Protein AF-A0A349NJ08-F1 (afdb_monomer_lite)

Secondary structure (DSSP, 8-state):
--SEEEEEEEEEEEEEEEEEE--EEEEE-TTS-EEEEEPPPEEEEEEEEEEEEEEEEEEEEEETTEEEEEEEEEEEEEEEEEEEEETTEEEEEEEEEEEEEEEEEEEEEETTEEEEEEEEEEEEEEEEEEEEEEESSPPPTT-PPPP--HHHHHHHHHHHHS-EEEEEEEEEEEEEPTTS--EEEEEEEEEEEEESS--TTSS-SEEEEEEEEEEEE-

pLDDT: mean 90.24, std 7.97, range [58.06, 98.44]

Structure (mmCIF, N/CA/C/O backbone):
data_AF-A0A349NJ08-F1
#
_entry.id   AF-A0A349NJ08-F1
#
loop_
_atom_site.group_PDB
_atom_site.id
_atom_site.type_symbol
_atom_site.label_atom_id
_atom_site.label_alt_id
_atom_site.label_comp_id
_atom_site.label_asym_id
_atom_site.label_entity_id
_atom_site.label_seq_id
_atom_site.pdbx_PDB_ins_code
_atom_site.Cartn_x
_atom_site.Cartn_y
_atom_site.Cartn_z
_atom_site.occupancy
_atom_site.B_iso_or_equiv
_atom_site.auth_seq_id
_atom_site.auth_comp_id
_atom_site.auth_asym_id
_atom_site.auth_atom_id
_atom_site.pdbx_PDB_model_num
ATOM 1 N N . MET A 1 1 ? -32.161 -3.494 15.249 1.00 63.03 1 MET A N 1
ATOM 2 C CA . MET A 1 1 ? -30.913 -3.347 14.463 1.00 63.03 1 MET A CA 1
ATOM 3 C C . MET A 1 1 ? -30.222 -4.703 14.382 1.00 63.03 1 MET A C 1
ATOM 5 O O . MET A 1 1 ? -30.415 -5.485 15.310 1.00 63.03 1 MET A O 1
ATOM 9 N N . PRO A 1 2 ? -29.484 -5.018 13.301 1.00 76.00 2 PRO A N 1
ATOM 10 C CA . PRO A 1 2 ? -28.785 -6.297 13.179 1.00 76.00 2 PRO A CA 1
ATOM 11 C C . PRO A 1 2 ? -27.702 -6.437 14.259 1.00 76.00 2 PRO A C 1
ATOM 13 O O . PRO A 1 2 ? -26.988 -5.482 14.547 1.00 76.00 2 PRO A O 1
ATOM 16 N N . GLN A 1 3 ? -27.588 -7.626 14.857 1.00 87.69 3 GLN A N 1
ATOM 17 C CA . GLN A 1 3 ? -26.566 -7.927 15.872 1.00 87.69 3 GLN A CA 1
ATOM 18 C C . GLN A 1 3 ? -25.176 -8.146 15.259 1.00 87.69 3 GLN A C 1
ATOM 20 O O . GLN A 1 3 ? -24.164 -7.926 15.926 1.00 87.69 3 GLN A O 1
ATOM 25 N N . SER A 1 4 ? -25.126 -8.548 13.989 1.00 93.56 4 SER A N 1
ATOM 26 C CA . SER A 1 4 ? -23.903 -8.672 13.206 1.00 93.56 4 SER A CA 1
ATOM 27 C C . SER A 1 4 ? -24.105 -8.174 11.777 1.00 93.56 4 SER A C 1
ATOM 29 O O . SER A 1 4 ? -25.211 -8.203 11.234 1.00 93.56 4 SER A O 1
ATOM 31 N N . LEU A 1 5 ? -23.023 -7.700 11.164 1.00 95.38 5 LEU A N 1
ATOM 32 C CA . LEU A 1 5 ? -22.988 -7.254 9.775 1.00 95.38 5 LEU A CA 1
ATOM 33 C C . LEU A 1 5 ? -21.713 -7.774 9.117 1.00 95.38 5 LEU A C 1
ATOM 35 O O . LEU A 1 5 ? -20.620 -7.615 9.652 1.00 95.38 5 LEU A O 1
ATOM 39 N N . HIS A 1 6 ? -21.857 -8.359 7.934 1.00 96.69 6 HIS A N 1
ATOM 40 C CA . HIS A 1 6 ? -20.760 -8.951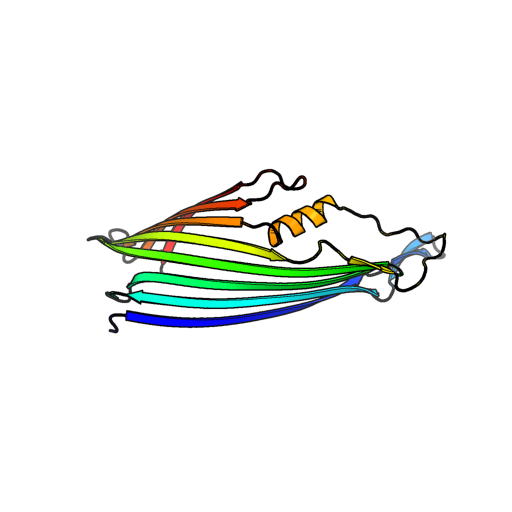 7.180 1.00 96.69 6 HIS A CA 1
ATOM 41 C C . HIS A 1 6 ? -20.729 -8.351 5.780 1.00 96.69 6 HIS A C 1
ATOM 43 O O . HIS A 1 6 ? -21.767 -8.219 5.133 1.00 96.69 6 HIS A O 1
ATOM 49 N N . ARG A 1 7 ? -19.541 -7.981 5.305 1.00 96.88 7 ARG A N 1
ATOM 50 C CA . ARG A 1 7 ? -19.355 -7.377 3.986 1.00 96.88 7 ARG A CA 1
ATOM 51 C C . ARG A 1 7 ? -18.127 -7.953 3.309 1.00 96.88 7 ARG A C 1
ATOM 53 O O . ARG A 1 7 ? -17.028 -7.866 3.847 1.00 96.88 7 ARG A O 1
ATOM 60 N N . LEU A 1 8 ? -18.318 -8.458 2.098 1.00 97.75 8 LEU A N 1
ATOM 61 C CA . LEU A 1 8 ? -17.242 -8.728 1.156 1.00 97.75 8 LEU A CA 1
ATOM 62 C C . LEU A 1 8 ? -17.139 -7.540 0.194 1.00 97.75 8 LEU A C 1
ATOM 64 O O . LEU A 1 8 ? -18.151 -7.071 -0.325 1.00 97.75 8 LEU A O 1
ATOM 68 N N . ASN A 1 9 ? -15.932 -7.032 -0.018 1.00 96.56 9 ASN A N 1
ATOM 69 C CA . ASN A 1 9 ? -15.640 -5.994 -0.992 1.00 96.56 9 ASN A CA 1
ATOM 70 C C . ASN A 1 9 ? -14.554 -6.485 -1.944 1.00 96.56 9 ASN A C 1
ATOM 72 O O . ASN A 1 9 ? -13.554 -7.059 -1.518 1.00 96.56 9 ASN A O 1
ATOM 76 N N . ILE A 1 10 ? -14.775 -6.247 -3.231 1.00 97.69 10 ILE A N 1
ATOM 77 C CA . ILE A 1 10 ? -13.792 -6.481 -4.276 1.00 97.69 10 ILE A CA 1
ATOM 78 C C . ILE A 1 10 ? -13.654 -5.160 -5.018 1.00 97.69 10 ILE A C 1
ATOM 80 O O . ILE A 1 10 ? -14.658 -4.580 -5.433 1.00 97.69 10 ILE A O 1
ATOM 84 N N . SER A 1 11 ? -12.427 -4.676 -5.169 1.00 97.44 11 SER A N 1
ATOM 85 C CA . SER A 1 11 ? -12.144 -3.490 -5.972 1.00 97.44 11 SER A CA 1
ATOM 86 C C . SER A 1 11 ? -10.945 -3.725 -6.880 1.00 97.44 11 SER A C 1
ATOM 88 O O . SER A 1 11 ? -10.014 -4.457 -6.542 1.00 97.44 11 SER A O 1
ATOM 90 N N . LEU A 1 12 ? -11.006 -3.119 -8.061 1.00 97.56 12 LEU A N 1
ATOM 91 C CA . LEU A 1 12 ? -9.985 -3.175 -9.094 1.00 97.56 12 LEU A CA 1
ATOM 92 C C . LEU A 1 12 ? -9.745 -1.746 -9.574 1.00 97.56 12 LEU A C 1
ATOM 94 O O . LEU A 1 12 ? -10.694 -1.064 -9.956 1.00 97.56 12 LEU A O 1
ATOM 98 N N . SER A 1 13 ? -8.491 -1.311 -9.580 1.00 97.38 13 SER A N 1
ATOM 99 C CA . SER A 1 13 ? -8.069 -0.105 -10.286 1.00 97.38 13 SER A CA 1
ATOM 100 C C . SER A 1 13 ? -6.978 -0.456 -11.286 1.00 97.38 13 SER A C 1
ATOM 102 O O . SER A 1 13 ? -6.095 -1.269 -11.004 1.00 97.38 13 SER A O 1
ATOM 104 N N . ALA A 1 14 ? -7.064 0.132 -12.473 1.00 96.94 14 ALA A N 1
ATOM 105 C CA . ALA A 1 14 ? -6.094 -0.052 -13.533 1.00 96.94 14 ALA A CA 1
ATOM 106 C C . ALA A 1 14 ? -5.769 1.309 -14.137 1.00 96.94 14 ALA A C 1
ATOM 108 O O . ALA A 1 14 ? -6.665 1.998 -14.619 1.00 96.94 14 ALA A O 1
ATOM 109 N N . ASP A 1 15 ? -4.487 1.652 -14.130 1.00 96.38 15 ASP A N 1
ATOM 110 C CA . ASP A 1 15 ? -3.980 2.895 -14.691 1.00 96.38 15 ASP A CA 1
ATOM 111 C C . ASP A 1 15 ? -3.022 2.560 -15.829 1.00 96.38 15 ASP A C 1
ATOM 113 O O . ASP A 1 15 ? -2.110 1.742 -15.671 1.00 96.38 15 ASP A O 1
ATOM 117 N N . ASN A 1 16 ? -3.230 3.200 -16.978 1.00 95.56 16 ASN A N 1
ATOM 118 C CA . ASN A 1 16 ? -2.328 3.143 -18.118 1.00 95.56 16 ASN A CA 1
ATOM 119 C C . ASN A 1 16 ? -1.794 4.550 -18.384 1.00 95.56 16 ASN A C 1
ATOM 121 O O . ASN A 1 16 ? -2.561 5.470 -18.658 1.00 95.56 16 ASN A O 1
ATOM 125 N N . THR A 1 17 ? -0.482 4.718 -18.276 1.00 93.00 17 THR A N 1
ATOM 126 C CA . THR A 1 17 ? 0.198 5.996 -18.465 1.00 93.00 17 THR A CA 1
ATOM 127 C C . THR A 1 17 ? 1.216 5.862 -19.582 1.00 93.00 17 THR A C 1
ATOM 129 O O . THR A 1 17 ? 2.142 5.055 -19.490 1.00 93.00 17 THR A O 1
ATOM 132 N N . ASP A 1 18 ? 1.069 6.684 -20.613 1.00 91.50 18 ASP A N 1
ATOM 133 C CA . ASP A 1 18 ? 2.081 6.866 -21.643 1.00 91.50 18 ASP A CA 1
ATOM 134 C C . ASP A 1 18 ? 2.926 8.096 -21.320 1.00 91.50 18 ASP A C 1
ATOM 136 O O . ASP A 1 18 ? 2.399 9.154 -20.983 1.00 91.50 18 ASP A O 1
ATOM 140 N N . ASN A 1 19 ? 4.242 7.944 -21.437 1.00 86.06 19 ASN A N 1
ATOM 141 C CA . ASN A 1 19 ? 5.188 9.036 -21.277 1.00 86.06 19 ASN A CA 1
ATOM 142 C C . ASN A 1 19 ? 5.740 9.430 -22.645 1.00 86.06 19 ASN A C 1
ATOM 144 O O . ASN A 1 19 ? 6.064 8.573 -23.475 1.00 86.06 19 ASN A O 1
ATOM 148 N N . THR A 1 20 ? 5.894 10.733 -22.845 1.00 86.38 20 THR A N 1
ATOM 149 C CA . THR A 1 20 ? 6.531 11.325 -24.020 1.00 86.38 20 THR A CA 1
ATOM 150 C C . THR A 1 20 ? 7.658 12.248 -23.580 1.00 86.38 20 THR A C 1
ATOM 152 O O . THR A 1 20 ? 7.560 12.894 -22.538 1.00 86.38 20 THR A O 1
ATOM 155 N N . ILE A 1 21 ? 8.729 12.321 -24.363 1.00 81.06 21 ILE A N 1
ATOM 156 C CA . ILE A 1 21 ? 9.794 13.312 -24.187 1.00 81.06 21 ILE A CA 1
ATOM 157 C C . ILE A 1 21 ? 9.660 14.356 -25.291 1.00 81.06 21 ILE A C 1
ATOM 159 O O . ILE A 1 21 ? 9.542 14.014 -26.467 1.00 81.06 21 ILE A O 1
ATOM 163 N N . GLN A 1 22 ? 9.680 15.628 -24.895 1.00 78.44 22 GLN A N 1
ATOM 164 C CA . GLN A 1 22 ? 9.770 16.754 -25.815 1.00 78.44 22 GLN A CA 1
ATOM 165 C C . GLN A 1 22 ? 11.242 17.007 -26.140 1.00 78.44 22 GLN A C 1
ATOM 167 O O . GLN A 1 22 ? 12.060 17.187 -25.235 1.00 78.44 22 GLN A O 1
ATOM 172 N N . HIS A 1 23 ? 11.571 17.064 -27.424 1.00 74.75 23 HIS A N 1
ATOM 173 C CA . HIS A 1 23 ? 12.898 17.463 -27.878 1.00 74.75 23 HIS A CA 1
ATOM 174 C C . HIS A 1 23 ? 12.872 18.929 -28.307 1.00 74.75 23 HIS A C 1
ATOM 176 O O . HIS A 1 23 ? 11.908 19.379 -28.927 1.00 74.75 23 HIS A O 1
ATOM 182 N N . HIS A 1 24 ? 13.927 19.670 -27.974 1.00 75.69 24 HIS A N 1
ATOM 183 C CA . HIS A 1 24 ? 14.122 21.034 -28.446 1.00 75.69 24 HIS A CA 1
ATOM 184 C C . HIS A 1 24 ? 15.570 21.252 -28.885 1.00 75.69 24 HIS A C 1
ATOM 186 O O . HIS A 1 24 ? 16.484 20.618 -28.356 1.00 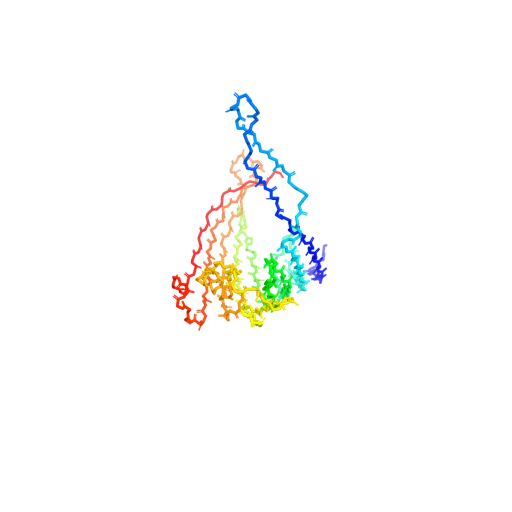75.69 24 HIS A O 1
ATOM 192 N N . LEU A 1 25 ? 15.772 22.160 -29.835 1.00 78.50 25 LEU A N 1
ATOM 193 C CA . LEU A 1 25 ? 17.088 22.652 -30.234 1.00 78.50 25 LEU A CA 1
ATOM 194 C C . LEU A 1 25 ? 17.150 24.163 -30.036 1.00 78.50 25 LEU A C 1
ATOM 196 O O . LEU A 1 25 ? 16.199 24.876 -30.343 1.00 78.50 25 LEU A O 1
ATOM 200 N N . SER A 1 26 ? 18.273 24.661 -29.520 1.00 75.44 26 SER A N 1
ATOM 201 C CA . SER A 1 26 ? 18.554 26.096 -29.498 1.00 75.44 26 SER A CA 1
ATOM 202 C C . SER A 1 26 ? 19.104 26.526 -30.856 1.00 75.44 26 SER A C 1
ATOM 204 O O . SER A 1 26 ? 20.155 26.035 -31.274 1.00 75.44 26 SER A O 1
ATOM 206 N N . ALA A 1 27 ? 18.429 27.459 -31.512 1.00 80.81 27 ALA A N 1
ATOM 207 C CA . ALA A 1 27 ? 18.853 28.063 -32.765 1.00 80.81 27 ALA A CA 1
ATOM 208 C C . ALA A 1 27 ? 19.084 29.568 -32.576 1.00 80.81 27 ALA A C 1
ATOM 210 O O . ALA A 1 27 ? 18.545 30.188 -31.660 1.00 80.81 27 ALA A O 1
ATOM 211 N N . VAL A 1 28 ? 19.905 30.165 -33.438 1.00 82.56 28 VAL A N 1
ATOM 212 C CA . VAL A 1 28 ? 20.168 31.610 -33.444 1.00 82.56 28 VAL A CA 1
ATOM 213 C C . VAL A 1 28 ? 19.623 32.177 -34.747 1.00 82.56 28 VAL A C 1
ATOM 215 O O . VAL A 1 28 ? 19.889 31.638 -35.823 1.00 82.56 28 VAL A O 1
ATOM 218 N N . ASN A 1 29 ? 18.809 33.227 -34.663 1.00 80.25 29 ASN A N 1
ATOM 219 C CA . ASN A 1 29 ? 18.260 33.874 -35.849 1.00 80.25 29 ASN A CA 1
ATOM 220 C C . ASN A 1 29 ? 19.332 34.743 -36.538 1.00 80.25 29 ASN A C 1
ATOM 222 O O . ASN A 1 29 ? 20.415 34.985 -36.005 1.00 80.25 29 ASN A O 1
ATOM 226 N N . LYS A 1 30 ? 19.031 35.246 -37.739 1.00 75.56 30 LYS A N 1
ATOM 227 C CA . LYS A 1 30 ? 19.968 36.089 -38.509 1.00 75.56 30 LYS A CA 1
ATOM 228 C C . LYS A 1 30 ? 20.333 37.411 -37.813 1.00 75.56 30 LYS A C 1
ATOM 230 O O . LYS A 1 30 ? 21.302 38.045 -38.210 1.00 75.56 30 LYS A O 1
ATOM 235 N N . GLU A 1 31 ? 19.578 37.805 -36.792 1.00 83.00 31 GLU A N 1
ATOM 236 C CA . GLU A 1 31 ? 19.762 39.023 -35.994 1.00 83.00 31 GLU A CA 1
ATOM 237 C C . GLU A 1 31 ? 20.534 38.756 -34.686 1.00 83.00 31 GLU A C 1
ATOM 239 O O . GLU A 1 31 ? 20.739 39.670 -33.891 1.00 83.00 31 GLU A O 1
ATOM 244 N N . GLY A 1 32 ? 20.988 37.517 -34.455 1.00 74.75 32 GLY A N 1
ATOM 245 C CA . GLY A 1 32 ? 21.764 37.129 -33.273 1.00 74.75 32 GLY A CA 1
ATOM 246 C C . GLY A 1 32 ? 20.931 36.765 -32.037 1.00 74.75 32 GLY A C 1
ATOM 247 O O . GLY A 1 32 ? 21.507 36.521 -30.979 1.00 74.75 32 GLY A O 1
ATOM 248 N N . ALA A 1 33 ? 19.601 36.700 -32.140 1.00 76.75 33 ALA A N 1
ATOM 249 C CA . ALA A 1 33 ? 18.721 36.304 -31.044 1.00 76.75 33 ALA A CA 1
ATOM 250 C C . ALA A 1 33 ? 18.559 34.776 -30.975 1.00 76.75 33 ALA A C 1
ATOM 252 O O . ALA A 1 33 ? 18.272 34.120 -31.982 1.00 76.75 33 ALA A O 1
ATOM 253 N N . THR A 1 34 ? 18.706 34.210 -29.777 1.00 81.81 34 THR A N 1
ATOM 254 C CA . THR A 1 34 ? 18.521 32.775 -29.523 1.00 81.81 34 THR A CA 1
ATOM 255 C C . THR A 1 34 ? 17.040 32.438 -29.355 1.00 81.81 34 THR A C 1
ATOM 257 O O . THR A 1 34 ? 16.339 33.084 -28.579 1.00 81.81 34 THR A O 1
ATOM 260 N N . TYR A 1 35 ? 16.570 31.397 -30.038 1.00 80.12 35 TYR A N 1
ATOM 261 C CA . TYR A 1 35 ? 15.228 30.835 -29.897 1.00 80.12 35 TYR A CA 1
ATOM 262 C C . TYR A 1 35 ? 15.287 29.307 -29.795 1.00 80.12 35 TYR A C 1
ATOM 264 O O . TYR A 1 35 ? 16.312 28.692 -30.087 1.00 80.12 35 TYR A O 1
ATOM 272 N N . TYR A 1 36 ? 14.193 28.691 -29.348 1.00 80.19 36 TYR A N 1
ATOM 273 C CA . TYR A 1 36 ? 14.079 27.239 -29.227 1.00 80.19 36 TYR A CA 1
ATOM 274 C C . TYR A 1 36 ? 13.11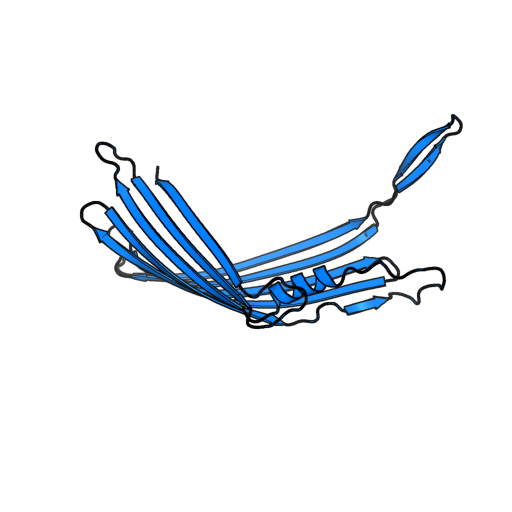0 26.692 -30.270 1.00 80.19 36 TYR A C 1
ATOM 276 O O . TYR A 1 36 ? 11.956 27.115 -30.330 1.00 80.19 36 TYR A O 1
ATOM 284 N N . GLU A 1 37 ? 13.574 25.732 -31.062 1.00 75.44 37 GLU A N 1
ATOM 285 C CA . GLU A 1 37 ? 12.735 24.934 -31.950 1.00 75.44 37 GLU A CA 1
ATOM 286 C C . GLU A 1 37 ? 12.283 23.681 -31.209 1.00 75.44 37 GLU A C 1
ATOM 288 O O . GLU A 1 37 ? 13.113 22.915 -30.720 1.00 75.44 37 GLU A O 1
ATOM 293 N N . TYR A 1 38 ? 10.971 23.480 -31.112 1.00 73.88 38 TYR A N 1
ATOM 294 C CA . TYR A 1 38 ? 10.375 22.318 -30.462 1.00 73.88 38 TYR A CA 1
ATOM 295 C C . TYR A 1 38 ? 9.957 21.293 -31.511 1.00 73.88 38 TYR A C 1
ATOM 297 O O . TYR A 1 38 ? 9.306 21.638 -32.495 1.00 73.88 38 TYR A O 1
ATOM 305 N N . TYR A 1 39 ? 10.297 20.030 -31.270 1.00 75.38 39 TYR A N 1
ATOM 306 C CA . TYR A 1 39 ? 9.890 18.902 -32.104 1.00 75.38 39 TYR A CA 1
ATOM 307 C C . TYR A 1 39 ? 8.709 18.156 -31.491 1.00 75.38 39 TYR A C 1
ATOM 309 O O . TYR A 1 39 ? 8.416 18.300 -30.295 1.00 75.38 39 TYR A O 1
ATOM 317 N N . ASP A 1 40 ? 8.070 17.328 -32.317 1.00 76.31 40 ASP A N 1
ATOM 318 C CA . ASP A 1 40 ? 6.985 16.457 -31.885 1.00 76.31 40 ASP A CA 1
ATOM 319 C C . ASP A 1 40 ? 7.438 15.540 -30.735 1.00 76.31 40 ASP A C 1
ATOM 321 O O . ASP A 1 40 ? 8.542 14.978 -30.780 1.00 76.31 40 ASP A O 1
ATOM 325 N N . PRO A 1 41 ? 6.609 15.370 -29.690 1.00 77.50 41 PRO A N 1
ATOM 326 C CA . PRO A 1 41 ? 6.944 14.503 -28.572 1.00 77.50 41 PRO A CA 1
ATOM 327 C C . PRO A 1 41 ? 7.120 13.050 -29.021 1.00 77.50 41 PRO A C 1
ATOM 329 O O . PRO A 1 41 ? 6.237 12.462 -29.646 1.00 77.50 41 PRO A O 1
ATOM 332 N N . VAL A 1 42 ? 8.235 12.432 -28.636 1.00 82.06 42 VAL A N 1
ATOM 333 C CA . VAL A 1 42 ? 8.510 11.018 -28.926 1.00 82.06 42 VAL A CA 1
ATOM 334 C C . VAL A 1 42 ? 8.114 10.170 -27.723 1.00 82.06 42 VAL A C 1
ATOM 336 O O . VAL A 1 42 ? 8.401 10.520 -26.576 1.00 82.06 42 VAL A O 1
ATOM 339 N N . LYS A 1 43 ? 7.456 9.029 -27.964 1.00 83.50 43 LYS A N 1
ATOM 340 C CA . LYS A 1 43 ? 7.065 8.094 -26.900 1.00 83.50 43 LYS A CA 1
ATOM 341 C C . LYS A 1 43 ? 8.305 7.557 -26.178 1.00 83.50 43 LYS A C 1
ATOM 343 O O . LYS A 1 43 ? 9.131 6.872 -26.772 1.00 83.50 43 LYS A O 1
ATOM 348 N N . SER A 1 44 ? 8.400 7.839 -24.883 1.00 87.31 44 SER A N 1
ATOM 349 C CA . SER A 1 44 ? 9.539 7.498 -24.023 1.00 87.31 44 SER A CA 1
ATOM 350 C C . SER A 1 44 ? 9.218 6.413 -23.003 1.00 87.31 44 SER A C 1
ATOM 352 O O . SER A 1 44 ? 10.117 5.827 -22.405 1.00 87.31 44 SER A O 1
ATOM 354 N N . GLY A 1 45 ? 7.941 6.086 -22.818 1.00 90.50 45 GLY A N 1
ATOM 355 C CA . GLY A 1 45 ? 7.567 4.940 -22.012 1.00 90.50 45 GLY A CA 1
ATOM 356 C C . GLY A 1 45 ? 6.080 4.650 -22.000 1.00 90.50 45 GLY A C 1
ATOM 357 O O . GLY A 1 45 ? 5.258 5.435 -22.467 1.00 90.50 45 GLY A O 1
ATOM 358 N N . ASN A 1 46 ? 5.752 3.493 -21.449 1.00 94.81 46 ASN A N 1
ATOM 359 C CA . ASN A 1 46 ? 4.405 3.093 -21.082 1.00 94.81 46 ASN A CA 1
ATOM 360 C C . ASN A 1 46 ? 4.462 2.396 -19.721 1.00 94.81 46 ASN A C 1
ATOM 362 O O . ASN A 1 46 ? 5.345 1.568 -19.486 1.00 94.81 46 ASN A O 1
ATOM 366 N N . LYS A 1 47 ? 3.509 2.710 -18.847 1.00 94.88 47 LYS A N 1
ATOM 367 C CA . LYS A 1 47 ? 3.322 2.066 -17.554 1.00 94.88 47 LYS A CA 1
ATOM 368 C C . LYS A 1 47 ? 1.873 1.633 -17.407 1.00 94.88 47 LYS A C 1
ATOM 370 O O . LYS A 1 47 ? 0.983 2.474 -17.383 1.00 94.88 47 LYS A O 1
ATOM 375 N N . VAL A 1 48 ? 1.665 0.343 -17.196 1.00 97.12 48 VAL A N 1
ATOM 376 C CA . VAL A 1 48 ? 0.388 -0.212 -16.754 1.00 97.12 48 VAL A CA 1
ATOM 377 C C . VAL A 1 48 ? 0.536 -0.671 -15.313 1.00 97.12 48 VAL A C 1
ATOM 379 O O . VAL A 1 48 ? 1.408 -1.486 -15.004 1.00 97.12 48 VAL A O 1
ATOM 382 N N . THR A 1 49 ? -0.316 -0.164 -14.430 1.00 96.88 49 THR A N 1
ATOM 383 C CA . THR A 1 49 ? -0.429 -0.632 -13.046 1.00 96.88 49 THR A CA 1
ATOM 384 C C . THR A 1 49 ? -1.837 -1.111 -12.770 1.00 96.88 49 THR A C 1
ATOM 386 O O . THR A 1 49 ? -2.796 -0.424 -13.098 1.00 96.88 49 THR A O 1
ATOM 389 N N . VAL A 1 50 ? -1.956 -2.271 -12.134 1.00 97.94 50 VAL A N 1
ATOM 390 C CA . VAL A 1 50 ? -3.233 -2.853 -11.726 1.00 97.94 50 VAL A CA 1
ATOM 391 C C . VAL A 1 50 ? -3.175 -3.143 -10.233 1.00 97.94 50 VAL A C 1
ATOM 393 O O . VAL A 1 50 ? -2.262 -3.824 -9.766 1.00 97.94 50 VAL A O 1
ATOM 396 N N . ASN A 1 51 ? -4.149 -2.635 -9.484 1.00 97.44 51 ASN A N 1
ATOM 397 C CA . ASN A 1 51 ? -4.337 -2.928 -8.070 1.00 97.44 51 ASN A CA 1
ATOM 398 C C . ASN A 1 51 ? -5.667 -3.650 -7.891 1.00 97.44 51 ASN A C 1
ATOM 400 O O . ASN A 1 51 ? -6.704 -3.175 -8.345 1.00 97.44 51 ASN A O 1
ATOM 404 N N . THR A 1 52 ? -5.656 -4.786 -7.210 1.00 98.31 52 THR A N 1
ATOM 405 C CA . THR A 1 52 ? -6.866 -5.515 -6.823 1.00 98.31 52 THR A CA 1
ATOM 406 C C . THR A 1 52 ? -6.902 -5.640 -5.310 1.00 98.31 52 THR A C 1
ATOM 408 O O . THR A 1 52 ? -5.915 -6.050 -4.706 1.00 98.31 52 THR A O 1
ATOM 411 N N . ASN A 1 53 ? -8.034 -5.328 -4.691 1.00 98.25 53 ASN A N 1
ATOM 412 C CA . ASN A 1 53 ? -8.292 -5.613 -3.285 1.00 98.25 53 ASN A CA 1
ATOM 413 C C . ASN A 1 53 ? -9.461 -6.591 -3.176 1.00 98.25 53 ASN A C 1
ATOM 415 O O . ASN A 1 53 ? -10.498 -6.403 -3.810 1.00 98.25 53 ASN A O 1
ATOM 419 N N . ILE A 1 54 ? -9.283 -7.620 -2.352 1.00 98.44 54 ILE A N 1
ATOM 420 C CA . ILE A 1 54 ? -10.349 -8.523 -1.922 1.00 98.44 54 ILE A CA 1
ATOM 421 C C . ILE A 1 54 ? -10.362 -8.469 -0.400 1.00 98.44 54 ILE A C 1
ATOM 423 O O . ILE A 1 54 ? -9.437 -8.958 0.253 1.00 98.44 54 ILE A O 1
ATOM 427 N N . GLY A 1 55 ? -11.390 -7.839 0.156 1.00 98.19 55 GLY A N 1
ATOM 428 C CA . GLY A 1 55 ? -11.502 -7.546 1.576 1.00 98.19 55 GLY A CA 1
ATOM 429 C C . GLY A 1 55 ? -12.795 -8.076 2.177 1.00 98.19 55 GLY A C 1
ATOM 430 O O . GLY A 1 55 ? -13.867 -7.981 1.588 1.00 98.19 55 GLY A O 1
ATOM 431 N N . TYR A 1 56 ? -12.703 -8.584 3.395 1.00 98.19 56 TYR A N 1
ATOM 432 C CA . TYR A 1 56 ? -13.831 -8.954 4.230 1.00 98.19 56 TYR A CA 1
ATOM 433 C C . TYR A 1 56 ? -13.866 -8.061 5.472 1.00 98.19 56 TYR A C 1
ATOM 435 O O . TYR A 1 56 ? -12.845 -7.817 6.115 1.00 98.19 56 TYR A O 1
ATOM 443 N N . THR A 1 57 ? -15.053 -7.573 5.819 1.00 98.06 57 THR A N 1
ATOM 444 C CA . THR A 1 57 ? -15.328 -6.843 7.058 1.00 98.06 57 THR A CA 1
ATOM 445 C C . THR A 1 57 ? -16.440 -7.556 7.813 1.00 98.06 57 THR A C 1
ATOM 447 O O . THR A 1 57 ? -17.524 -7.755 7.267 1.00 98.06 57 THR A O 1
ATOM 450 N N . GLY A 1 58 ? -16.182 -7.914 9.066 1.00 97.81 58 GLY A N 1
ATOM 451 C CA . GLY A 1 58 ? -17.186 -8.412 9.996 1.00 97.81 58 GLY A CA 1
ATOM 452 C C . GLY A 1 58 ? -17.355 -7.445 11.160 1.00 97.81 58 GLY A C 1
ATOM 453 O O . GLY A 1 58 ? -16.373 -6.967 11.725 1.00 97.81 58 GLY A O 1
ATOM 454 N N . CYS A 1 59 ? -18.601 -7.169 11.514 1.00 97.50 59 CYS A N 1
ATOM 455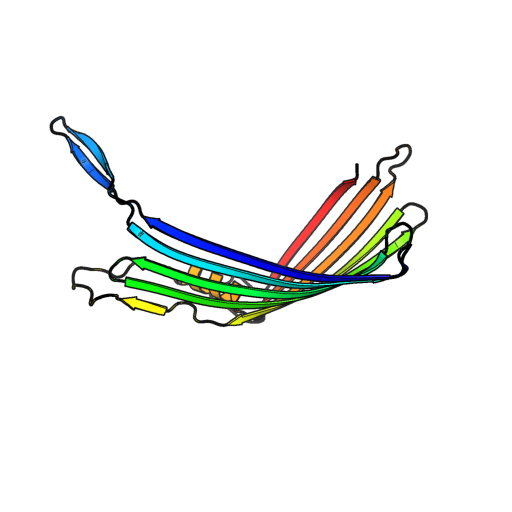 C CA . CYS A 1 59 ? -18.998 -6.354 12.649 1.00 97.50 59 CYS A CA 1
ATOM 456 C C . CYS A 1 59 ? -19.894 -7.201 13.555 1.00 97.50 59 CYS A C 1
ATOM 458 O O . CYS A 1 59 ? -20.860 -7.789 13.069 1.00 97.50 59 CYS A O 1
ATOM 460 N N . TRP A 1 60 ? -19.609 -7.238 14.854 1.00 96.81 60 TRP A N 1
ATOM 461 C CA . TRP A 1 60 ? -20.375 -8.012 15.837 1.00 96.81 60 TRP A CA 1
ATOM 462 C C . TRP A 1 60 ? -20.744 -7.166 17.051 1.00 96.81 60 TRP A C 1
ATOM 464 O O . TRP A 1 60 ? -20.012 -6.241 17.414 1.00 96.81 60 TRP A O 1
ATOM 474 N N . ASP A 1 61 ? -21.860 -7.541 17.680 1.00 95.00 61 ASP A N 1
ATOM 475 C CA . ASP A 1 61 ? -22.424 -6.907 18.876 1.00 95.00 61 ASP A CA 1
ATOM 476 C C . ASP A 1 61 ? -22.597 -5.395 18.670 1.00 95.00 61 ASP A C 1
ATOM 478 O O . ASP A 1 61 ? -21.937 -4.554 19.280 1.00 95.00 61 ASP A O 1
ATOM 482 N N . ILE A 1 62 ? -23.442 -5.056 17.694 1.00 92.62 62 ILE A N 1
ATOM 483 C CA . ILE A 1 62 ? -23.687 -3.674 17.276 1.00 92.62 62 ILE A CA 1
ATOM 484 C C . ILE A 1 62 ? -24.649 -3.000 18.258 1.00 92.62 62 ILE A C 1
ATOM 486 O O . ILE A 1 62 ? -25.824 -3.361 18.343 1.00 92.62 62 ILE A O 1
ATOM 490 N N . LYS A 1 63 ? -24.158 -1.975 18.961 1.00 88.94 63 LYS A N 1
ATOM 491 C CA . LYS A 1 63 ? -24.921 -1.169 19.924 1.00 88.94 63 LYS A CA 1
ATOM 492 C C . LYS A 1 63 ? -24.935 0.282 19.468 1.00 88.94 63 LYS A C 1
ATOM 494 O O . LYS A 1 63 ? -23.883 0.904 19.381 1.00 88.94 63 LYS A O 1
ATOM 499 N N . GLY A 1 64 ? -26.119 0.817 19.167 1.00 83.00 64 GLY A N 1
ATOM 500 C CA . GLY A 1 64 ? -26.260 2.208 18.717 1.00 83.00 64 GLY A CA 1
ATOM 501 C C . GLY A 1 64 ? -25.379 2.528 17.505 1.00 83.00 64 GLY A C 1
ATOM 502 O O . GLY A 1 64 ? -24.651 3.510 17.535 1.00 83.00 64 GLY A O 1
ATOM 503 N N . GLU A 1 65 ? -25.395 1.651 16.492 1.00 84.69 65 GLU A N 1
ATOM 504 C CA . GLU A 1 65 ? -24.581 1.737 15.259 1.00 84.69 65 GLU A CA 1
ATOM 505 C C . GLU A 1 65 ? -23.065 1.557 15.445 1.00 84.69 65 GLU A C 1
ATOM 507 O O . GLU A 1 65 ? -22.308 1.580 14.475 1.00 84.69 65 GLU A O 1
ATOM 512 N N . ILE A 1 66 ? -22.612 1.292 16.672 1.00 89.62 66 ILE A N 1
ATOM 513 C CA . ILE A 1 66 ? -21.202 1.091 16.990 1.00 89.62 66 ILE A CA 1
ATOM 514 C C . ILE A 1 66 ? -20.969 -0.398 17.267 1.00 89.62 66 ILE A C 1
ATOM 516 O O . ILE A 1 66 ? -21.497 -0.933 18.246 1.00 89.62 66 ILE A O 1
ATOM 520 N N . PRO A 1 67 ? -20.202 -1.106 16.420 1.00 94.31 67 PRO A N 1
ATOM 521 C CA . PRO A 1 67 ? -19.877 -2.506 16.663 1.00 94.31 67 PRO A CA 1
ATOM 522 C C . PRO A 1 67 ? -18.893 -2.632 17.825 1.00 94.31 67 PRO A C 1
ATOM 524 O O . PRO A 1 67 ? -17.853 -1.975 17.814 1.00 94.31 67 PRO A O 1
ATOM 527 N N . THR A 1 68 ? -19.156 -3.508 18.794 1.00 96.50 68 THR A N 1
ATOM 528 C CA . THR A 1 68 ? -18.164 -3.828 19.834 1.00 96.50 68 THR A CA 1
ATOM 529 C C . THR A 1 68 ? -16.926 -4.497 19.235 1.00 96.50 68 THR A C 1
ATOM 531 O O . THR A 1 68 ? -15.815 -4.210 19.675 1.00 96.50 68 THR A O 1
ATOM 534 N N . TRP A 1 69 ? -17.085 -5.320 18.195 1.00 97.00 69 TRP A N 1
ATOM 535 C CA . TRP A 1 69 ? -15.970 -5.887 17.432 1.00 97.00 69 TRP A CA 1
ATOM 536 C C . TRP A 1 69 ? -16.085 -5.564 15.949 1.00 97.00 69 TRP A C 1
ATOM 538 O O . TRP A 1 69 ? -17.123 -5.807 15.338 1.00 97.00 69 TRP A O 1
ATOM 548 N N . ASN A 1 70 ? -14.995 -5.082 15.358 1.00 97.50 70 ASN A N 1
ATOM 549 C CA . ASN A 1 70 ? -14.846 -4.923 13.916 1.00 97.50 70 ASN A CA 1
ATOM 550 C C . ASN A 1 70 ? -13.553 -5.612 13.473 1.00 97.50 70 ASN A C 1
ATOM 552 O O . ASN A 1 70 ? -12.466 -5.244 13.917 1.00 97.50 70 ASN A O 1
ATOM 556 N N . ILE A 1 71 ? -13.679 -6.622 12.617 1.00 97.88 71 ILE A N 1
ATOM 557 C CA . ILE A 1 71 ? -12.552 -7.334 12.022 1.00 97.88 71 ILE A CA 1
ATOM 558 C C . ILE A 1 71 ? -12.529 -7.036 10.530 1.00 97.88 71 ILE A C 1
ATOM 560 O O . ILE A 1 71 ? -13.519 -7.238 9.829 1.00 97.88 71 ILE A O 1
ATOM 564 N N . ASN A 1 72 ? -11.372 -6.614 10.039 1.00 97.75 72 ASN A N 1
ATOM 565 C CA . ASN A 1 72 ? -11.109 -6.399 8.630 1.00 97.75 72 ASN A CA 1
ATOM 566 C C . ASN A 1 72 ? -9.910 -7.244 8.207 1.00 97.75 72 ASN A C 1
ATOM 568 O O . ASN A 1 72 ? -8.853 -7.186 8.833 1.00 97.75 72 ASN A O 1
ATOM 572 N N . MET A 1 73 ? -10.061 -8.027 7.150 1.00 98.12 73 MET A N 1
ATOM 573 C CA . MET A 1 73 ? -8.974 -8.822 6.595 1.00 98.12 73 MET A CA 1
ATOM 574 C C . MET A 1 73 ? -9.092 -8.904 5.087 1.00 98.12 73 MET A C 1
ATOM 576 O O . MET A 1 73 ? -10.180 -8.751 4.538 1.00 98.12 73 MET A O 1
ATOM 580 N N . GLY A 1 74 ? -7.987 -9.162 4.408 1.00 98.31 74 GLY A N 1
ATOM 581 C CA . GLY A 1 74 ? -8.021 -9.274 2.964 1.00 98.31 74 GLY A CA 1
ATOM 582 C C . GLY A 1 74 ? -6.657 -9.430 2.337 1.00 98.31 74 GLY A C 1
ATOM 583 O O . GLY A 1 74 ? -5.645 -9.633 3.012 1.00 98.31 74 GLY A O 1
ATOM 584 N N . VAL A 1 75 ? -6.658 -9.315 1.018 1.00 98.31 75 VAL A N 1
ATOM 585 C CA . VAL A 1 75 ? -5.467 -9.378 0.186 1.00 98.31 75 VAL A CA 1
ATOM 586 C C . VAL A 1 75 ? -5.474 -8.237 -0.825 1.00 98.31 75 VAL A C 1
ATOM 588 O O . VAL A 1 75 ? -6.487 -7.952 -1.462 1.00 98.31 75 VAL A O 1
ATOM 591 N N . ASN A 1 76 ? -4.322 -7.590 -0.962 1.00 98.00 76 ASN A N 1
ATOM 592 C CA . ASN A 1 76 ? -4.007 -6.649 -2.022 1.00 98.00 76 ASN A CA 1
ATOM 593 C C . ASN A 1 76 ? -3.098 -7.345 -3.031 1.00 98.00 76 ASN A C 1
ATOM 595 O O . ASN A 1 76 ? -2.070 -7.911 -2.655 1.00 98.00 76 ASN A O 1
ATOM 599 N N . LEU A 1 77 ? -3.456 -7.280 -4.305 1.00 97.62 77 LEU A N 1
ATOM 600 C CA . LEU A 1 77 ? -2.640 -7.727 -5.423 1.00 97.62 77 LEU A CA 1
ATOM 601 C C . LEU A 1 77 ? -2.227 -6.498 -6.220 1.00 97.62 77 LEU A C 1
ATOM 603 O O . LEU A 1 77 ? -3.063 -5.680 -6.591 1.00 97.62 77 LEU A O 1
ATOM 607 N N . TYR A 1 78 ? -0.936 -6.377 -6.475 1.00 97.19 78 TYR A N 1
ATOM 608 C CA . TYR A 1 78 ? -0.354 -5.313 -7.270 1.00 97.19 78 TYR A CA 1
ATOM 609 C C . TYR A 1 78 ? 0.368 -5.924 -8.457 1.00 97.19 78 TYR A C 1
ATOM 611 O O . TYR A 1 78 ? 1.198 -6.816 -8.284 1.00 97.19 78 TYR A O 1
ATOM 619 N N . HIS A 1 79 ? 0.082 -5.413 -9.644 1.00 96.69 79 HIS A N 1
ATOM 620 C CA . HIS A 1 79 ? 0.778 -5.751 -10.870 1.00 96.69 79 HIS A CA 1
ATOM 621 C C . HIS A 1 79 ? 1.277 -4.475 -11.542 1.00 96.69 79 HIS A C 1
ATOM 623 O O . HIS A 1 79 ? 0.552 -3.482 -11.622 1.00 96.69 79 HIS A O 1
ATOM 629 N N . ARG A 1 80 ? 2.506 -4.504 -12.056 1.00 95.25 80 ARG A N 1
ATOM 630 C CA . ARG A 1 80 ? 3.091 -3.416 -12.843 1.00 95.25 80 ARG A CA 1
ATOM 631 C C . ARG A 1 80 ? 3.812 -3.980 -14.051 1.00 95.25 80 ARG A C 1
ATOM 633 O O . ARG A 1 80 ? 4.712 -4.801 -13.894 1.00 95.25 80 ARG A O 1
ATOM 640 N N . ASN A 1 81 ? 3.487 -3.441 -15.219 1.00 96.12 81 ASN A N 1
ATOM 641 C CA . ASN A 1 81 ? 4.280 -3.564 -16.432 1.00 96.12 81 ASN A CA 1
ATOM 642 C C . ASN A 1 81 ? 4.739 -2.168 -16.851 1.00 96.12 81 ASN A C 1
ATOM 644 O O . ASN A 1 81 ? 3.922 -1.330 -17.214 1.00 96.12 81 ASN A O 1
ATOM 648 N N . LEU A 1 82 ? 6.043 -1.916 -16.798 1.00 94.56 82 LEU A N 1
ATOM 649 C CA . LEU A 1 82 ? 6.660 -0.691 -17.300 1.00 94.56 82 LEU A CA 1
ATOM 650 C C . LEU A 1 82 ? 7.550 -1.046 -18.488 1.00 94.56 82 LEU A C 1
ATOM 652 O O . LEU A 1 82 ? 8.321 -2.000 -18.414 1.00 94.56 82 LEU A O 1
ATOM 656 N N . THR A 1 83 ? 7.489 -0.253 -19.550 1.00 94.12 83 THR A N 1
ATOM 657 C CA . THR A 1 83 ? 8.527 -0.221 -20.580 1.00 94.12 83 THR A CA 1
ATOM 658 C C . THR A 1 83 ? 8.990 1.215 -20.765 1.00 94.12 83 THR A C 1
ATOM 660 O O . THR A 1 83 ? 8.172 2.084 -21.047 1.00 94.12 83 THR A O 1
ATOM 663 N N . ALA A 1 84 ? 10.285 1.459 -20.602 1.00 91.94 84 ALA A N 1
ATOM 664 C CA . ALA A 1 84 ? 10.933 2.721 -20.930 1.00 91.94 84 ALA A CA 1
ATOM 665 C C . ALA A 1 84 ? 11.710 2.570 -22.244 1.00 91.94 84 ALA A C 1
ATOM 667 O O . ALA A 1 84 ? 12.298 1.516 -22.503 1.00 91.94 84 ALA A O 1
ATOM 668 N N . TYR A 1 85 ? 11.706 3.620 -23.059 1.00 89.62 85 TYR A N 1
ATOM 669 C CA . TYR A 1 85 ? 12.322 3.661 -24.380 1.00 89.62 85 TYR A CA 1
ATOM 670 C C . TYR A 1 85 ? 13.352 4.789 -24.442 1.00 89.62 85 TYR A C 1
ATOM 672 O O . TYR A 1 85 ? 13.056 5.935 -24.109 1.00 89.62 85 TYR A O 1
ATOM 680 N N . CYS A 1 86 ? 14.544 4.465 -24.927 1.00 86.81 86 CYS A N 1
ATOM 681 C CA . CYS A 1 86 ? 15.553 5.431 -25.336 1.00 86.81 86 CYS A CA 1
ATOM 682 C C . CYS A 1 86 ? 16.227 4.867 -26.584 1.00 86.81 86 CYS A C 1
ATOM 684 O O . CYS A 1 86 ? 17.164 4.084 -26.481 1.00 86.81 86 CYS A O 1
ATOM 686 N N . TYR A 1 87 ? 15.674 5.170 -27.760 1.00 82.19 87 TYR A N 1
ATOM 687 C CA . TYR A 1 87 ? 16.018 4.460 -28.992 1.00 82.19 87 TYR A CA 1
ATOM 688 C C . TYR A 1 87 ? 17.539 4.453 -29.265 1.00 82.19 87 TYR A C 1
ATOM 690 O O . TYR A 1 87 ? 18.157 5.518 -29.223 1.00 82.19 87 TYR A O 1
ATOM 698 N N . PRO A 1 88 ? 18.148 3.292 -29.585 1.00 86.88 88 PRO A N 1
ATOM 699 C CA . PRO A 1 88 ? 17.523 1.992 -29.870 1.00 86.88 88 PRO A CA 1
ATOM 700 C C . PRO A 1 88 ? 17.296 1.093 -28.641 1.00 86.88 88 PRO A C 1
ATOM 702 O O . PRO A 1 88 ? 16.848 -0.040 -28.800 1.00 86.88 88 PRO A O 1
ATOM 705 N N . PHE A 1 89 ? 17.596 1.561 -27.434 1.00 90.25 89 PHE A N 1
ATOM 706 C CA . PHE A 1 89 ? 17.492 0.812 -26.184 1.00 90.25 89 PHE A CA 1
ATOM 707 C C . PHE A 1 89 ? 16.069 0.817 -25.612 1.00 90.25 89 PHE A C 1
ATOM 709 O O . PHE A 1 89 ? 15.298 1.773 -25.760 1.00 90.25 89 PHE A O 1
ATOM 716 N N . TYR A 1 90 ? 15.727 -0.250 -24.897 1.00 91.50 90 TYR A N 1
ATOM 717 C CA . TYR A 1 90 ? 14.544 -0.308 -24.050 1.00 91.50 90 TYR A CA 1
ATOM 718 C C . TYR A 1 90 ? 14.850 -1.016 -22.731 1.00 91.50 90 TYR A C 1
ATOM 720 O O . TYR A 1 90 ? 15.714 -1.889 -22.659 1.00 91.50 90 TYR A O 1
ATOM 728 N N . ARG A 1 91 ? 14.065 -0.683 -21.705 1.00 93.31 91 ARG A N 1
ATOM 729 C CA . ARG A 1 91 ? 14.090 -1.331 -20.390 1.00 93.31 91 ARG A CA 1
ATOM 730 C C . ARG A 1 91 ? 12.678 -1.718 -19.981 1.00 93.31 91 ARG A C 1
ATOM 732 O O . ARG A 1 91 ? 11.778 -0.878 -19.985 1.00 93.31 91 ARG A O 1
ATOM 739 N N . ARG A 1 92 ? 12.465 -2.983 -19.622 1.00 94.56 92 ARG A N 1
ATOM 740 C CA . ARG A 1 92 ? 11.172 -3.521 -19.169 1.00 94.56 92 ARG A CA 1
ATOM 741 C C . ARG A 1 92 ? 11.209 -3.872 -17.690 1.00 94.56 92 ARG A C 1
ATOM 743 O O . ARG A 1 92 ? 12.203 -4.386 -17.197 1.00 94.56 92 ARG A O 1
ATOM 750 N N . GLN A 1 93 ? 10.104 -3.653 -16.988 1.00 94.81 93 GLN A N 1
ATOM 751 C CA . GLN A 1 93 ? 9.892 -4.138 -15.625 1.00 94.81 93 GLN A CA 1
ATOM 752 C C . GLN A 1 93 ? 8.533 -4.812 -15.542 1.00 94.81 93 GLN A C 1
ATOM 754 O O . GLN A 1 93 ? 7.532 -4.243 -15.979 1.00 94.81 93 GLN A O 1
ATOM 759 N N . ARG A 1 94 ? 8.504 -6.016 -14.971 1.00 95.50 94 ARG A N 1
ATOM 760 C CA . ARG A 1 94 ? 7.279 -6.788 -14.749 1.00 95.50 94 ARG A CA 1
ATOM 761 C C . ARG A 1 94 ? 7.254 -7.273 -13.317 1.00 95.50 94 ARG A C 1
ATOM 763 O O . ARG A 1 94 ? 8.013 -8.174 -12.959 1.00 95.50 94 ARG A O 1
ATOM 770 N N . TRP A 1 95 ? 6.414 -6.652 -12.506 1.00 95.50 95 TRP A N 1
ATOM 771 C CA . TRP A 1 95 ? 6.383 -6.860 -11.066 1.00 95.50 95 TRP A CA 1
ATOM 772 C C . TRP A 1 95 ? 5.006 -7.310 -10.617 1.00 95.50 95 TRP A C 1
ATOM 774 O O . TRP A 1 95 ? 3.986 -6.798 -11.075 1.00 95.50 95 TRP A O 1
ATOM 784 N N . ASN A 1 96 ? 5.001 -8.239 -9.670 1.00 96.56 96 ASN A N 1
ATOM 785 C CA . ASN A 1 96 ? 3.815 -8.694 -8.967 1.00 96.56 96 ASN A CA 1
ATOM 786 C C . ASN A 1 96 ? 4.081 -8.610 -7.469 1.00 96.56 96 ASN A C 1
ATOM 788 O O . ASN A 1 96 ? 5.121 -9.070 -7.007 1.00 96.56 96 ASN A O 1
ATOM 792 N N . SER A 1 97 ? 3.151 -8.065 -6.696 1.00 96.75 97 SER A N 1
ATOM 793 C CA . SER A 1 97 ? 3.219 -8.060 -5.237 1.00 96.75 97 SER A CA 1
ATOM 794 C C . SER A 1 97 ? 1.881 -8.472 -4.650 1.00 96.75 97 SER A C 1
ATOM 796 O O . SER A 1 97 ? 0.822 -8.105 -5.149 1.00 96.75 97 SER A O 1
ATOM 798 N N . THR A 1 98 ? 1.939 -9.202 -3.547 1.00 97.69 98 THR A N 1
ATOM 799 C CA . THR A 1 98 ? 0.780 -9.631 -2.774 1.00 97.69 98 THR A CA 1
ATOM 800 C C . THR A 1 98 ? 0.969 -9.173 -1.339 1.00 97.69 98 THR A C 1
ATOM 802 O O . THR A 1 98 ? 2.015 -9.430 -0.746 1.00 97.69 98 THR A O 1
ATOM 805 N N . GLU A 1 99 ? -0.033 -8.507 -0.776 1.00 97.88 99 GLU A N 1
ATOM 806 C CA . GLU A 1 99 ? -0.061 -8.131 0.635 1.00 97.88 99 GLU A CA 1
ATOM 807 C C . GLU A 1 99 ? -1.346 -8.618 1.294 1.00 97.88 99 GLU A C 1
ATOM 809 O O . GLU A 1 99 ? -2.433 -8.138 0.987 1.00 97.88 99 GLU A O 1
ATOM 814 N N . THR A 1 100 ? -1.223 -9.557 2.224 1.00 98.19 100 THR A N 1
ATOM 815 C CA . THR A 1 100 ? -2.330 -9.988 3.080 1.00 98.19 100 THR A CA 1
ATOM 816 C C . THR A 1 100 ? -2.352 -9.139 4.333 1.00 98.19 100 THR A C 1
ATOM 818 O O . THR A 1 100 ? -1.303 -8.911 4.938 1.00 98.19 100 THR A O 1
ATOM 821 N N . TYR A 1 101 ? -3.527 -8.697 4.757 1.00 98.12 101 TYR A N 1
ATOM 822 C CA . TYR A 1 101 ? -3.669 -7.846 5.927 1.00 98.12 101 TYR A CA 1
ATOM 823 C C . TYR A 1 101 ? -4.808 -8.310 6.829 1.00 98.12 101 TYR A C 1
ATOM 825 O O . TYR A 1 101 ? -5.781 -8.918 6.388 1.00 98.12 101 TYR A O 1
ATOM 833 N N . PHE A 1 102 ? -4.673 -7.973 8.103 1.00 98.12 102 PHE A N 1
ATOM 834 C CA . PHE A 1 102 ? -5.654 -8.187 9.151 1.00 98.12 102 PHE A CA 1
ATOM 835 C C . PHE A 1 102 ? -5.669 -6.965 10.071 1.00 98.12 102 PHE A C 1
ATOM 837 O O . PHE A 1 102 ? -4.643 -6.332 10.333 1.00 98.12 102 PHE A O 1
ATOM 844 N N . THR A 1 103 ? -6.836 -6.584 10.560 1.00 98.12 103 THR A N 1
ATOM 845 C CA . THR A 1 103 ? -7.021 -5.525 11.546 1.00 98.12 103 THR A CA 1
ATOM 846 C C . THR A 1 103 ? -8.229 -5.874 12.398 1.00 98.12 103 THR A C 1
ATOM 848 O O . THR A 1 103 ? -9.306 -6.127 11.870 1.00 98.12 103 THR A O 1
ATOM 851 N N . GLY A 1 104 ? -8.046 -5.879 13.712 1.00 98.25 104 GLY A N 1
ATOM 852 C CA . GLY A 1 104 ? -9.109 -6.035 14.688 1.00 98.25 104 GLY A CA 1
ATOM 853 C C . GLY A 1 104 ? -9.277 -4.757 15.490 1.00 98.25 104 GLY A C 1
ATOM 854 O O . GLY A 1 104 ? -8.302 -4.133 15.909 1.00 98.25 104 GLY A O 1
ATOM 855 N N . THR A 1 105 ? -10.521 -4.358 15.689 1.00 98.25 105 THR A N 1
ATOM 856 C CA . THR A 1 105 ? -10.903 -3.195 16.477 1.00 98.25 105 THR A CA 1
ATOM 857 C C . THR A 1 105 ? -11.930 -3.614 17.518 1.00 98.25 105 THR A C 1
ATOM 859 O O . THR A 1 105 ? -12.900 -4.300 17.194 1.00 98.25 105 THR A O 1
ATOM 862 N N . HIS A 1 106 ? -11.710 -3.185 18.756 1.00 97.62 106 HIS A N 1
ATOM 863 C CA . HIS A 1 106 ? -12.601 -3.406 19.881 1.00 97.62 106 HIS A CA 1
ATOM 864 C C . HIS A 1 106 ? -13.051 -2.064 20.460 1.00 97.62 106 HIS A C 1
ATOM 866 O O . HIS A 1 106 ? -12.216 -1.224 20.799 1.00 97.62 106 HIS A O 1
ATOM 872 N N . ASN A 1 107 ? -14.363 -1.864 20.560 1.00 96.81 107 ASN A N 1
ATOM 873 C CA . ASN A 1 107 ? -14.966 -0.661 21.127 1.00 96.81 107 ASN A CA 1
ATOM 874 C C . ASN A 1 107 ? -15.527 -0.955 22.518 1.00 96.81 107 ASN A C 1
ATOM 876 O O . ASN A 1 107 ? -16.415 -1.793 22.680 1.00 96.81 107 ASN A O 1
ATOM 880 N N . ILE A 1 108 ? -15.027 -0.218 23.504 1.00 95.88 108 ILE A N 1
ATOM 881 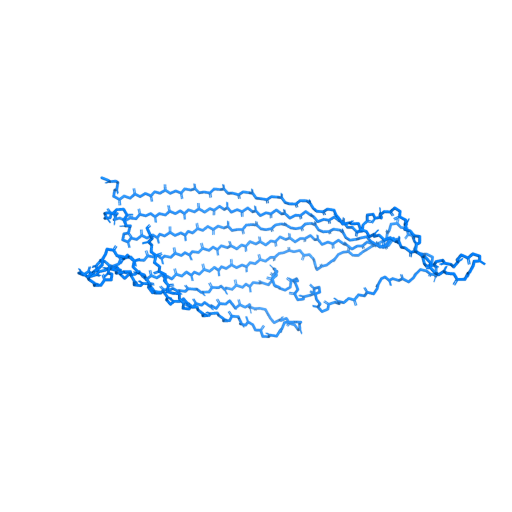C CA . ILE A 1 108 ? -15.416 -0.296 24.907 1.00 95.88 108 ILE A CA 1
ATOM 882 C C . ILE A 1 108 ? -16.253 0.941 25.220 1.00 95.88 108 ILE A C 1
ATOM 884 O O . ILE A 1 108 ? -15.752 2.068 25.211 1.00 95.88 108 ILE A O 1
ATOM 888 N N . ASN A 1 109 ? -17.535 0.723 25.501 1.00 92.50 109 ASN A N 1
ATOM 889 C CA . ASN A 1 109 ? -18.434 1.786 25.935 1.00 92.50 109 ASN A CA 1
ATOM 890 C C . ASN A 1 109 ? -18.140 2.129 27.397 1.00 92.50 109 ASN A C 1
ATOM 892 O O . ASN A 1 109 ? -18.261 1.283 28.281 1.00 92.50 109 ASN A O 1
ATOM 896 N N . LEU A 1 110 ? -17.753 3.375 27.638 1.00 91.50 110 LEU A N 1
ATOM 897 C CA . LEU A 1 110 ? -17.526 3.947 28.958 1.00 91.50 110 LEU A CA 1
ATOM 898 C C . LEU A 1 110 ? -18.667 4.922 29.277 1.00 91.50 110 LEU A C 1
ATOM 900 O O . LEU A 1 110 ? -19.399 5.359 28.392 1.00 91.50 110 LEU A O 1
ATOM 904 N N . SER A 1 111 ? -18.814 5.311 30.543 1.00 86.94 111 SER A N 1
ATOM 905 C CA . SER A 1 111 ? -19.905 6.207 30.965 1.00 86.94 111 SER A CA 1
ATOM 906 C C . SER A 1 111 ? -19.889 7.581 30.279 1.00 86.94 111 SER A C 1
ATOM 908 O O . SER A 1 111 ? -20.939 8.195 30.125 1.00 86.94 111 SER A O 1
ATOM 910 N N . LYS A 1 112 ? -18.710 8.067 29.868 1.00 86.69 112 LYS A N 1
ATOM 911 C CA . LYS A 1 112 ? -18.510 9.404 29.276 1.00 86.69 112 LYS A CA 1
ATOM 912 C C . LYS A 1 112 ? -17.985 9.378 27.836 1.00 86.69 112 LYS A C 1
ATOM 914 O O . LYS A 1 112 ? -17.568 10.415 27.322 1.00 86.69 112 LYS A O 1
ATOM 919 N N . GLY A 1 113 ? -17.964 8.217 27.188 1.00 91.94 113 GLY A N 1
ATOM 920 C CA . GLY A 1 113 ? -17.365 8.099 25.866 1.00 91.94 113 GLY A CA 1
ATOM 921 C C . GLY A 1 113 ? -17.089 6.667 25.447 1.00 91.94 113 GLY A C 1
ATOM 922 O O . GLY A 1 113 ? -17.567 5.714 26.056 1.00 91.94 113 GLY A O 1
ATOM 923 N N . ILE A 1 114 ? -16.300 6.517 24.392 1.00 95.06 114 ILE A N 1
ATOM 924 C CA . ILE A 1 114 ? -15.966 5.225 23.799 1.00 95.06 114 ILE A CA 1
ATOM 925 C C . ILE A 1 114 ? -14.458 5.146 23.645 1.00 95.06 114 ILE A C 1
ATOM 927 O O . ILE A 1 114 ? -13.840 6.008 23.017 1.00 95.06 114 ILE A O 1
ATOM 931 N N . LEU A 1 115 ? -13.877 4.099 24.224 1.00 96.69 115 LEU A N 1
ATOM 932 C CA . LEU A 1 115 ? -12.483 3.739 24.025 1.00 96.69 115 LEU A CA 1
ATOM 933 C C . LEU A 1 115 ? -12.403 2.680 22.927 1.00 96.69 115 LEU A C 1
ATOM 935 O O . LEU A 1 115 ? -12.934 1.582 23.061 1.00 96.69 115 LEU A O 1
ATOM 939 N N . THR A 1 116 ? -11.713 3.008 21.849 1.00 97.56 116 THR A N 1
ATOM 940 C CA . THR A 1 116 ? -11.443 2.117 20.730 1.00 97.56 116 THR A CA 1
ATOM 941 C C . THR A 1 116 ? -9.997 1.657 20.789 1.00 97.56 116 THR A C 1
ATOM 943 O O . THR A 1 116 ? -9.069 2.467 20.746 1.00 97.56 116 THR A O 1
ATOM 946 N N . LEU A 1 117 ? -9.809 0.345 20.835 1.00 98.19 117 LEU A N 1
ATOM 947 C CA . LEU A 1 117 ? -8.510 -0.302 20.725 1.00 98.19 117 LEU A CA 1
ATOM 948 C C . LEU A 1 117 ? -8.413 -0.982 19.368 1.00 98.19 117 LEU A C 1
ATOM 950 O O . LEU A 1 117 ? -9.329 -1.694 18.961 1.00 98.19 117 LEU A O 1
ATOM 954 N N . CYS A 1 118 ? -7.301 -0.791 18.669 1.00 98.19 118 CYS A N 1
ATOM 955 C CA . CYS A 1 118 ? -7.064 -1.426 17.386 1.00 98.19 118 CYS A CA 1
ATOM 956 C C . CYS A 1 118 ? -5.664 -2.015 17.307 1.00 98.19 118 CYS A C 1
ATOM 958 O O . CYS A 1 118 ? -4.679 -1.357 17.643 1.00 98.19 118 CYS A O 1
ATOM 960 N N . ALA A 1 119 ? -5.586 -3.218 16.749 1.00 98.19 119 ALA A N 1
ATOM 961 C CA . ALA A 1 119 ? -4.350 -3.880 16.372 1.00 98.19 119 ALA A CA 1
ATOM 962 C C . ALA A 1 119 ? -4.486 -4.436 14.954 1.00 98.19 119 ALA A C 1
ATOM 964 O O . ALA A 1 119 ? -5.554 -4.883 14.540 1.00 98.19 119 ALA A O 1
ATOM 965 N N . GLY A 1 120 ? -3.408 -4.406 14.186 1.00 98.00 120 GLY A N 1
ATOM 966 C CA . GLY A 1 120 ? -3.391 -4.933 12.837 1.00 98.00 120 GLY A CA 1
ATOM 967 C C . GLY A 1 120 ? -2.001 -5.350 12.409 1.00 98.00 120 GLY A C 1
ATOM 968 O O . GLY A 1 120 ? -0.996 -4.816 12.877 1.00 98.00 120 GLY A O 1
ATOM 969 N N . ALA A 1 121 ? -1.971 -6.296 11.484 1.00 97.88 121 ALA A N 1
ATOM 970 C CA . ALA A 1 121 ? -0.756 -6.805 10.889 1.00 97.88 121 ALA A CA 1
ATOM 971 C C . ALA A 1 121 ? -0.946 -6.989 9.381 1.00 97.88 121 ALA A C 1
ATOM 973 O O . ALA A 1 121 ? -2.060 -7.222 8.908 1.00 97.88 121 ALA A O 1
ATOM 974 N N . SER A 1 122 ? 0.133 -6.889 8.616 1.00 97.81 122 SER A N 1
ATOM 975 C CA . SER A 1 122 ? 0.159 -7.321 7.224 1.00 97.81 122 SER A CA 1
ATOM 976 C C . SER A 1 122 ? 1.470 -8.005 6.882 1.00 97.81 122 SER A C 1
ATOM 978 O O . SER A 1 122 ? 2.501 -7.762 7.507 1.00 97.81 122 SER A O 1
ATOM 980 N N . TYR A 1 123 ? 1.410 -8.871 5.880 1.00 97.12 123 TYR A N 1
ATOM 981 C CA . TYR A 1 123 ? 2.565 -9.508 5.272 1.00 97.12 123 TYR A CA 1
ATOM 982 C C . TYR A 1 123 ? 2.537 -9.246 3.775 1.00 97.12 123 TYR A C 1
ATOM 984 O O . TYR A 1 123 ? 1.528 -9.505 3.120 1.00 97.12 123 TYR A O 1
ATOM 992 N N . LYS A 1 124 ? 3.646 -8.733 3.247 1.00 95.62 124 LYS A N 1
ATOM 993 C CA . LYS A 1 124 ? 3.836 -8.412 1.836 1.00 95.62 124 LYS A CA 1
ATOM 994 C C . LYS A 1 124 ? 4.987 -9.235 1.276 1.00 95.62 124 LYS A C 1
ATOM 996 O O . LYS A 1 124 ? 6.015 -9.372 1.931 1.00 95.62 124 LYS A O 1
ATOM 1001 N N . LYS A 1 125 ? 4.834 -9.724 0.049 1.00 95.00 125 LYS A N 1
ATOM 1002 C CA . LYS A 1 125 ? 5.916 -10.299 -0.758 1.00 95.00 125 LYS A CA 1
ATOM 1003 C C . LYS A 1 125 ? 5.703 -9.970 -2.230 1.00 95.00 125 LYS A C 1
ATOM 1005 O O . LYS A 1 125 ? 4.556 -9.834 -2.658 1.00 95.00 125 LYS A O 1
ATOM 1010 N N . GLY A 1 126 ? 6.779 -9.902 -3.005 1.00 95.12 126 GLY A N 1
ATOM 1011 C CA . GLY A 1 126 ? 6.687 -9.725 -4.449 1.00 95.12 126 GLY A CA 1
ATOM 1012 C C . GLY A 1 126 ? 7.541 -10.700 -5.246 1.00 95.12 126 GLY A C 1
ATOM 1013 O O . GLY A 1 126 ? 8.276 -11.518 -4.699 1.00 95.12 126 GLY A O 1
ATOM 1014 N N . SER A 1 127 ? 7.371 -10.640 -6.561 1.00 93.88 127 SER A N 1
ATOM 1015 C CA . SER A 1 127 ? 8.096 -11.425 -7.554 1.00 93.88 127 SER A CA 1
ATOM 1016 C C . SER A 1 127 ? 8.221 -10.650 -8.865 1.00 93.88 127 SER A C 1
ATOM 1018 O O . SER A 1 127 ? 7.384 -9.804 -9.194 1.00 93.88 127 SER A O 1
ATOM 1020 N N . GLY A 1 128 ? 9.262 -10.967 -9.628 1.00 93.00 128 GLY A N 1
ATOM 1021 C CA . GLY A 1 128 ? 9.610 -10.289 -10.871 1.00 93.00 128 GLY A CA 1
ATOM 1022 C C . GLY A 1 128 ? 11.120 -10.124 -10.977 1.00 93.00 128 GLY A C 1
ATOM 1023 O O . GLY A 1 128 ? 11.848 -10.486 -10.058 1.00 93.00 128 GLY A O 1
ATOM 1024 N N . LYS A 1 129 ? 11.592 -9.580 -12.097 1.00 92.00 129 LYS A N 1
ATOM 1025 C CA . LYS A 1 129 ? 12.989 -9.151 -12.242 1.00 92.00 129 LYS A CA 1
ATOM 1026 C C . LYS A 1 129 ? 13.097 -7.637 -12.020 1.00 92.00 129 LYS A C 1
ATOM 1028 O O . LYS A 1 129 ? 12.130 -6.934 -12.331 1.00 92.00 129 LYS A O 1
ATOM 1033 N N . PRO A 1 130 ? 14.237 -7.115 -11.532 1.00 90.12 130 PRO A N 1
ATOM 1034 C CA . PRO A 1 130 ? 14.451 -5.672 -11.386 1.00 90.12 130 PRO A CA 1
ATOM 1035 C C . PRO A 1 130 ? 14.235 -4.912 -12.695 1.00 90.12 130 PRO A C 1
ATOM 1037 O O . PRO A 1 130 ? 13.467 -3.949 -12.736 1.00 90.12 130 PRO A O 1
ATOM 1040 N N . CYS A 1 131 ? 14.843 -5.402 -13.772 1.00 92.25 131 CYS A N 1
ATOM 1041 C CA . CYS A 1 131 ? 14.656 -4.932 -15.134 1.00 92.25 131 CYS A CA 1
ATOM 1042 C C . CYS A 1 131 ? 15.011 -6.035 -16.146 1.00 92.25 131 CYS A C 1
ATOM 1044 O O . CYS A 1 131 ? 15.655 -7.030 -15.810 1.00 92.25 131 CYS A O 1
ATOM 1046 N N . GLU A 1 132 ? 14.568 -5.851 -17.384 1.00 93.25 132 GLU A N 1
ATOM 1047 C CA . GLU A 1 132 ? 15.004 -6.589 -18.565 1.00 93.25 132 GLU A CA 1
ATOM 1048 C C . GLU A 1 132 ? 15.365 -5.574 -19.649 1.00 93.25 132 GLU A C 1
ATOM 1050 O O . GLU A 1 132 ? 14.487 -4.874 -20.165 1.00 93.25 132 GLU A O 1
ATOM 1055 N N . ASP A 1 133 ? 16.652 -5.497 -19.969 1.00 92.25 133 ASP A N 1
ATOM 1056 C CA . ASP A 1 133 ? 17.183 -4.558 -20.951 1.00 92.25 133 ASP A CA 1
ATOM 1057 C C . ASP A 1 133 ? 17.318 -5.213 -22.319 1.00 92.25 133 ASP A C 1
ATOM 1059 O O . ASP A 1 133 ? 17.513 -6.424 -22.442 1.00 92.25 133 ASP A O 1
ATOM 1063 N N . GLY A 1 134 ? 17.196 -4.404 -23.362 1.00 90.19 134 GLY A N 1
ATOM 1064 C CA . GLY A 1 134 ? 17.405 -4.859 -24.724 1.00 90.19 134 GLY A CA 1
ATOM 1065 C C . GLY A 1 134 ? 17.469 -3.712 -25.713 1.00 90.19 134 GLY A C 1
ATOM 1066 O O . GLY A 1 134 ? 17.379 -2.536 -25.358 1.00 90.19 134 GLY A O 1
ATOM 1067 N N . THR A 1 135 ? 17.625 -4.073 -26.979 1.00 90.94 135 THR A N 1
ATOM 1068 C CA . THR A 1 135 ? 17.672 -3.130 -28.090 1.00 90.94 135 THR A CA 1
ATOM 1069 C C . THR A 1 135 ? 16.680 -3.540 -29.169 1.00 90.94 135 THR A C 1
ATOM 1071 O O . THR A 1 135 ? 16.421 -4.723 -29.385 1.00 90.94 135 THR A O 1
ATOM 1074 N N . PHE A 1 136 ? 16.083 -2.556 -29.838 1.00 85.62 136 PHE A N 1
ATOM 1075 C CA . PHE A 1 136 ? 15.219 -2.799 -30.995 1.00 85.62 136 PHE A CA 1
ATOM 1076 C C . PHE A 1 136 ? 16.031 -3.145 -32.242 1.00 85.62 136 PHE A C 1
ATOM 1078 O O . PHE A 1 136 ? 15.616 -3.977 -33.043 1.00 85.62 136 PHE A O 1
ATOM 1085 N N . ILE A 1 137 ? 17.187 -2.498 -32.387 1.00 85.56 137 ILE A N 1
ATOM 1086 C CA . ILE A 1 137 ? 18.168 -2.721 -33.447 1.00 85.56 137 ILE A CA 1
ATOM 1087 C C . ILE A 1 137 ? 19.571 -2.712 -32.840 1.00 85.56 137 ILE A C 1
ATOM 1089 O O . ILE A 1 137 ? 19.770 -2.179 -31.746 1.00 85.56 137 ILE A O 1
ATOM 1093 N N . ALA A 1 138 ? 20.550 -3.277 -33.546 1.00 86.56 138 ALA A N 1
ATOM 1094 C CA . ALA A 1 138 ? 21.949 -3.151 -33.155 1.00 86.56 138 ALA A CA 1
ATOM 1095 C C . ALA A 1 138 ? 22.335 -1.655 -33.099 1.00 86.56 138 ALA A C 1
ATOM 1097 O O . ALA A 1 138 ? 22.170 -0.964 -34.111 1.00 86.56 138 ALA A O 1
ATOM 1098 N N . PRO A 1 139 ? 22.792 -1.133 -31.944 1.00 84.00 139 PRO A N 1
ATOM 1099 C CA . PRO A 1 139 ? 23.245 0.248 -31.846 1.00 84.00 139 PRO A CA 1
ATOM 1100 C C . PRO A 1 139 ? 24.451 0.486 -32.755 1.00 84.00 139 PRO A C 1
ATOM 1102 O O . PRO A 1 139 ? 25.301 -0.389 -32.912 1.00 84.00 139 PRO A O 1
ATOM 1105 N N . SER A 1 140 ? 24.537 1.678 -33.340 1.00 82.50 140 SER A N 1
ATOM 1106 C CA . SER A 1 140 ? 25.766 2.117 -34.008 1.00 82.50 140 SER A CA 1
ATOM 1107 C C . SER A 1 140 ? 26.860 2.390 -32.972 1.00 82.50 140 SER A C 1
ATOM 1109 O O . SER A 1 140 ? 26.551 2.831 -31.868 1.00 82.50 140 SER A O 1
ATOM 1111 N N . ASP A 1 141 ? 28.135 2.258 -33.349 1.00 78.88 141 ASP A N 1
ATOM 1112 C CA . ASP A 1 141 ? 29.296 2.564 -32.488 1.00 78.88 141 ASP A CA 1
ATOM 1113 C C . ASP A 1 141 ? 29.286 3.989 -31.900 1.00 78.88 141 ASP A C 1
ATOM 1115 O O . ASP A 1 141 ? 29.958 4.273 -30.912 1.00 78.88 141 ASP A O 1
ATOM 1119 N N . LYS A 1 142 ? 28.523 4.909 -32.507 1.00 79.88 142 LYS A N 1
ATOM 1120 C CA . LYS A 1 142 ? 28.362 6.296 -32.040 1.00 79.88 142 LYS A CA 1
ATOM 1121 C C . LYS A 1 142 ? 27.239 6.477 -31.011 1.00 79.88 142 LYS A C 1
ATOM 1123 O O . LYS A 1 142 ? 27.093 7.571 -30.471 1.00 79.88 142 LYS A O 1
ATOM 1128 N N . GLN A 1 143 ? 26.416 5.458 -30.775 1.00 78.75 143 GLN A N 1
ATOM 1129 C CA . GLN A 1 143 ? 25.295 5.514 -29.839 1.00 78.75 143 GLN A CA 1
ATOM 1130 C C . GLN A 1 143 ? 25.715 4.944 -28.487 1.00 78.75 143 GLN A C 1
ATOM 1132 O O . GLN A 1 143 ? 25.943 3.746 -28.341 1.00 78.75 143 GLN A O 1
ATOM 1137 N N . LEU A 1 144 ? 25.793 5.819 -27.486 1.00 81.50 144 LEU A N 1
ATOM 1138 C CA . LEU A 1 144 ? 26.055 5.423 -26.108 1.00 81.50 144 LEU A CA 1
ATOM 1139 C C . LEU A 1 144 ? 24.780 4.883 -25.460 1.00 81.50 144 LEU A C 1
ATOM 1141 O O . LEU A 1 144 ? 23.681 5.381 -25.713 1.00 81.50 144 LEU A O 1
ATOM 1145 N N . ALA A 1 145 ? 24.947 3.877 -24.602 1.00 83.50 145 ALA A N 1
ATOM 1146 C CA . ALA A 1 145 ? 23.869 3.418 -23.743 1.00 83.50 145 ALA A CA 1
ATOM 1147 C C . ALA A 1 145 ? 23.403 4.565 -22.823 1.00 83.50 145 ALA A C 1
ATOM 1149 O O . ALA A 1 145 ? 24.224 5.398 -22.420 1.00 83.50 145 ALA A O 1
ATOM 1150 N N . PRO A 1 146 ? 22.103 4.628 -22.484 1.00 85.94 146 PRO A N 1
ATOM 1151 C CA . PRO A 1 146 ? 21.598 5.622 -21.550 1.00 85.94 146 PRO A CA 1
ATOM 1152 C C . PRO A 1 146 ? 22.314 5.512 -20.195 1.00 85.94 146 PRO A C 1
ATOM 1154 O O . PRO A 1 146 ? 22.639 4.400 -19.775 1.00 85.94 146 PRO A O 1
ATOM 1157 N N . PRO A 1 147 ? 22.540 6.631 -19.487 1.00 86.12 147 PRO A N 1
ATOM 1158 C CA . PRO A 1 147 ? 23.092 6.584 -18.140 1.00 86.12 147 PRO A CA 1
ATOM 1159 C C . PRO A 1 147 ? 22.146 5.823 -17.206 1.00 86.12 147 PRO A C 1
ATOM 1161 O O . PRO A 1 147 ? 20.921 5.951 -17.293 1.00 86.12 147 PRO A O 1
ATOM 1164 N N . GLU A 1 148 ? 22.721 5.044 -16.295 1.00 85.06 148 GLU A N 1
ATOM 1165 C CA . GLU A 1 148 ? 21.969 4.210 -15.365 1.00 85.06 148 GLU A CA 1
ATOM 1166 C C . GLU A 1 148 ? 22.231 4.601 -13.914 1.00 85.06 148 GLU A C 1
ATOM 1168 O O . GLU A 1 148 ? 23.366 4.854 -13.524 1.00 85.06 148 GLU A O 1
ATOM 1173 N N . GLU A 1 149 ? 21.174 4.564 -13.101 1.00 87.06 149 GLU A N 1
ATOM 1174 C CA . GLU A 1 149 ? 21.236 4.778 -11.653 1.00 87.06 149 GLU A CA 1
ATOM 1175 C C . GLU A 1 149 ? 20.699 3.535 -10.922 1.00 87.06 149 GLU A C 1
ATOM 1177 O O . GLU A 1 149 ? 19.518 3.478 -10.550 1.00 87.06 149 GLU A O 1
ATOM 1182 N N . PRO A 1 150 ? 21.530 2.489 -10.738 1.00 86.88 150 PRO A N 1
ATOM 1183 C CA . PRO A 1 150 ? 21.074 1.203 -10.213 1.00 86.88 150 PRO A CA 1
ATOM 1184 C C . PRO A 1 150 ? 20.572 1.302 -8.769 1.00 86.88 150 PRO A C 1
ATOM 1186 O O . PRO A 1 150 ? 19.682 0.550 -8.381 1.00 86.88 150 PRO A O 1
ATOM 1189 N N . VAL A 1 151 ? 21.081 2.250 -7.977 1.00 87.81 151 VAL A N 1
ATOM 1190 C CA . VAL A 1 151 ? 20.686 2.417 -6.571 1.00 87.81 151 VAL A CA 1
ATOM 1191 C C . VAL A 1 151 ? 19.177 2.638 -6.440 1.00 87.81 151 VAL A C 1
ATOM 1193 O O . VAL A 1 151 ? 18.521 1.922 -5.685 1.00 87.81 151 VAL A O 1
ATOM 1196 N N . TYR A 1 152 ? 18.599 3.562 -7.212 1.00 87.69 152 TYR A N 1
ATOM 1197 C CA . TYR A 1 152 ? 17.160 3.842 -7.150 1.00 87.69 152 TYR A CA 1
ATOM 1198 C C . TYR A 1 152 ? 16.317 2.683 -7.681 1.00 87.69 152 TYR A C 1
ATOM 1200 O O . TYR A 1 152 ? 15.274 2.361 -7.107 1.00 87.69 152 TYR A O 1
ATOM 1208 N N . LEU A 1 153 ? 16.794 2.018 -8.738 1.00 89.25 153 LEU A N 1
ATOM 1209 C CA . LEU A 1 153 ? 16.148 0.830 -9.288 1.00 89.25 153 LEU A CA 1
ATOM 1210 C C . LEU A 1 153 ? 16.028 -0.271 -8.228 1.00 89.25 153 LEU A C 1
ATOM 1212 O O . LEU A 1 153 ? 14.943 -0.812 -8.008 1.00 89.25 153 LEU A O 1
ATOM 1216 N N . TYR A 1 154 ? 17.136 -0.596 -7.562 1.00 89.69 154 TYR A N 1
ATOM 1217 C CA . TYR A 1 154 ? 17.165 -1.667 -6.576 1.00 89.69 154 TYR A CA 1
ATOM 1218 C C . TYR A 1 154 ? 16.483 -1.282 -5.259 1.00 89.69 154 TYR A C 1
ATOM 1220 O O . TYR A 1 154 ? 15.883 -2.157 -4.638 1.00 89.69 154 TYR A O 1
ATOM 1228 N N . GLN A 1 155 ? 16.478 -0.003 -4.865 1.00 88.06 155 GLN A N 1
ATOM 1229 C CA . GLN A 1 155 ? 15.673 0.494 -3.740 1.00 88.06 155 GLN A CA 1
ATOM 1230 C C . GLN A 1 155 ? 14.175 0.289 -3.972 1.00 88.06 155 GLN A C 1
ATOM 1232 O O . GLN A 1 155 ? 13.483 -0.275 -3.120 1.00 88.06 155 GLN A O 1
ATOM 1237 N N . GLU A 1 156 ? 13.669 0.720 -5.131 1.00 88.50 156 GLU A N 1
ATOM 1238 C CA . GLU A 1 156 ? 12.259 0.546 -5.479 1.00 88.50 156 GLU A CA 1
ATOM 1239 C C . GLU A 1 156 ? 11.912 -0.946 -5.568 1.00 88.50 156 GLU A C 1
ATOM 1241 O O . GLU A 1 156 ? 10.930 -1.404 -4.975 1.00 88.50 156 GLU A O 1
ATOM 1246 N N . TYR A 1 157 ? 12.758 -1.727 -6.245 1.00 90.50 157 TYR A N 1
ATOM 1247 C CA . TYR A 1 157 ? 12.587 -3.171 -6.359 1.00 90.50 157 TYR A CA 1
ATOM 1248 C C . TYR A 1 157 ? 12.518 -3.840 -4.979 1.00 90.50 157 TYR A C 1
ATOM 1250 O O . TYR A 1 157 ? 11.590 -4.600 -4.709 1.00 90.50 157 TYR A O 1
ATOM 1258 N N . ALA A 1 158 ? 13.432 -3.515 -4.064 1.00 88.56 158 ALA A N 1
ATOM 1259 C CA . ALA A 1 158 ? 13.440 -4.054 -2.707 1.00 88.56 158 ALA A CA 1
ATOM 1260 C C . ALA A 1 158 ? 12.156 -3.728 -1.940 1.00 88.56 158 ALA A C 1
ATOM 1262 O O . ALA A 1 158 ? 11.571 -4.604 -1.299 1.00 88.56 158 ALA A O 1
ATOM 1263 N N . TRP A 1 159 ? 11.674 -2.489 -2.053 1.00 86.06 159 TRP A N 1
ATOM 1264 C CA . TRP A 1 159 ? 10.443 -2.050 -1.403 1.00 86.06 159 TRP A CA 1
ATOM 1265 C C . TRP A 1 159 ? 9.209 -2.840 -1.860 1.00 86.06 159 TRP A C 1
ATOM 1267 O O . TRP A 1 159 ? 8.301 -3.116 -1.062 1.00 86.06 159 TRP A O 1
ATOM 1277 N N . TYR A 1 160 ? 9.142 -3.211 -3.140 1.00 87.38 160 TYR A N 1
ATOM 1278 C CA . TYR A 1 160 ? 8.025 -3.989 -3.674 1.00 87.38 160 TYR A CA 1
ATOM 1279 C C . TYR A 1 160 ? 8.191 -5.501 -3.518 1.00 87.38 160 TYR A C 1
ATOM 1281 O O . TYR A 1 160 ? 7.187 -6.183 -3.312 1.00 87.38 160 TYR A O 1
ATOM 1289 N N . MET A 1 161 ? 9.413 -6.022 -3.608 1.00 90.94 161 MET A N 1
ATOM 1290 C CA . MET A 1 161 ? 9.663 -7.456 -3.768 1.00 90.94 161 MET A CA 1
ATOM 1291 C C . MET A 1 161 ? 10.064 -8.160 -2.477 1.00 90.94 161 MET A C 1
ATOM 1293 O O . MET A 1 161 ? 9.721 -9.330 -2.298 1.00 90.94 161 MET A O 1
ATOM 1297 N N . ALA A 1 162 ? 10.760 -7.469 -1.569 1.00 90.38 162 ALA A N 1
ATOM 1298 C CA . ALA A 1 162 ? 11.235 -8.086 -0.340 1.00 90.38 162 ALA A CA 1
ATOM 1299 C C . ALA A 1 162 ? 10.055 -8.518 0.553 1.00 90.38 162 ALA A C 1
ATOM 1301 O O . ALA A 1 162 ? 9.116 -7.737 0.745 1.00 90.38 162 ALA A O 1
ATOM 1302 N N . PRO A 1 163 ? 10.104 -9.729 1.141 1.00 93.00 163 PRO A N 1
ATOM 1303 C CA . PRO A 1 163 ? 9.205 -10.127 2.211 1.00 93.00 163 PRO A CA 1
ATOM 1304 C C . PRO A 1 163 ? 9.242 -9.131 3.373 1.00 93.00 163 PRO A C 1
ATOM 1306 O O . PRO A 1 163 ? 10.303 -8.871 3.944 1.00 93.00 163 PRO A O 1
ATOM 1309 N N . GLN A 1 164 ? 8.084 -8.585 3.730 1.00 93.94 164 GLN A N 1
ATOM 1310 C CA . GLN A 1 164 ? 7.944 -7.568 4.767 1.00 93.94 164 GLN A CA 1
ATOM 1311 C C . GLN A 1 164 ? 6.748 -7.866 5.659 1.00 93.94 164 GLN A C 1
ATOM 1313 O O . GLN A 1 164 ? 5.683 -8.235 5.162 1.00 93.94 164 GLN A O 1
ATOM 1318 N N . TYR A 1 165 ? 6.891 -7.610 6.955 1.00 94.81 165 TYR A N 1
ATOM 1319 C CA . TYR A 1 165 ? 5.773 -7.572 7.891 1.00 94.81 165 TYR A CA 1
ATOM 1320 C C . TYR A 1 165 ? 5.515 -6.131 8.313 1.00 94.81 165 TYR A C 1
ATOM 1322 O O . TYR A 1 165 ? 6.442 -5.342 8.477 1.00 94.81 165 TYR A O 1
ATOM 1330 N N . LYS A 1 166 ? 4.251 -5.769 8.501 1.00 95.88 166 LYS A N 1
ATOM 1331 C CA . LYS A 1 166 ? 3.863 -4.500 9.110 1.00 95.88 166 LYS A CA 1
ATOM 1332 C C . LYS A 1 166 ? 2.987 -4.787 10.306 1.00 95.88 166 LYS A C 1
ATOM 1334 O O . LYS A 1 166 ? 2.029 -5.539 10.185 1.00 95.88 166 LYS A O 1
ATOM 1339 N N . VAL A 1 167 ? 3.268 -4.134 11.421 1.00 97.25 167 VAL A N 1
ATOM 1340 C CA . VAL A 1 167 ? 2.396 -4.093 12.593 1.00 97.25 167 VAL A CA 1
ATOM 1341 C C . VAL A 1 167 ? 1.913 -2.665 12.793 1.00 97.25 167 VAL A C 1
ATOM 1343 O O . VAL A 1 167 ? 2.649 -1.703 12.572 1.00 97.25 167 VAL A O 1
ATOM 1346 N N . LYS A 1 16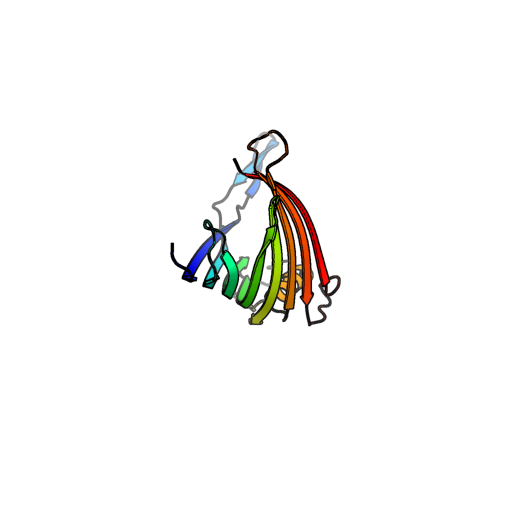8 ? 0.646 -2.504 13.156 1.00 97.00 168 LYS A N 1
ATOM 1347 C CA . LYS A 1 168 ? 0.054 -1.203 13.460 1.00 97.00 168 LYS A CA 1
ATOM 1348 C C . LYS A 1 168 ? -0.941 -1.339 14.597 1.00 97.00 168 LYS A C 1
ATOM 1350 O O . LYS A 1 168 ? -1.629 -2.349 14.708 1.00 97.00 168 LYS A O 1
ATOM 1355 N N . GLY A 1 169 ? -1.071 -0.292 15.388 1.00 97.44 169 GLY A N 1
ATOM 1356 C CA . GLY A 1 169 ? -2.111 -0.196 16.395 1.00 97.44 169 GLY A CA 1
ATOM 1357 C C . GLY A 1 169 ? -2.516 1.246 16.615 1.00 97.44 169 GLY A C 1
ATOM 1358 O O . GLY A 1 169 ? -1.753 2.168 16.322 1.00 97.44 169 GLY A O 1
ATOM 1359 N N . TYR A 1 170 ? -3.730 1.438 17.110 1.00 97.75 170 TYR A N 1
ATOM 1360 C CA . TYR A 1 170 ? -4.146 2.736 17.610 1.00 97.75 170 TYR A CA 1
ATOM 1361 C C . TYR A 1 170 ? -5.037 2.590 18.834 1.00 97.75 170 TYR A C 1
ATOM 1363 O O . TYR A 1 170 ? -5.755 1.602 18.998 1.00 97.75 170 TYR A O 1
ATOM 1371 N N . ILE A 1 171 ? -4.988 3.615 19.673 1.00 97.81 171 ILE A N 1
ATOM 1372 C CA . ILE A 1 171 ? -5.910 3.839 20.775 1.00 97.81 171 ILE A CA 1
ATOM 1373 C C . ILE A 1 171 ? -6.639 5.132 20.452 1.00 97.81 171 ILE A C 1
ATOM 1375 O O . ILE A 1 171 ? -6.003 6.144 20.162 1.00 97.81 171 ILE A O 1
ATOM 1379 N N . LYS A 1 172 ? -7.967 5.101 20.478 1.00 97.31 172 LYS A N 1
ATOM 1380 C CA . LYS A 1 172 ? -8.807 6.271 20.236 1.00 97.31 172 LYS A CA 1
ATOM 1381 C C . LYS A 1 172 ? -9.811 6.415 21.365 1.00 97.31 172 LYS A C 1
ATOM 1383 O O . LYS A 1 172 ? -10.477 5.451 21.712 1.00 97.31 172 LYS A O 1
ATOM 1388 N N . TYR A 1 173 ? -9.947 7.615 21.907 1.00 96.44 173 TYR A N 1
ATOM 1389 C CA . TYR A 1 173 ? -10.990 7.942 22.870 1.00 96.44 173 TYR A CA 1
ATOM 1390 C C . TYR A 1 173 ? -11.897 9.014 22.279 1.00 96.44 173 TYR A C 1
ATOM 1392 O O . TYR A 1 173 ? -11.423 10.092 21.924 1.00 96.44 173 TYR A O 1
ATOM 1400 N N . ALA A 1 174 ? -13.183 8.700 22.140 1.00 94.44 174 ALA A N 1
ATOM 1401 C CA . ALA A 1 174 ? -14.210 9.619 21.665 1.00 94.44 174 ALA A CA 1
ATOM 1402 C C . ALA A 1 174 ? -15.142 10.002 22.818 1.00 94.44 174 ALA A C 1
ATOM 1404 O O . ALA A 1 174 ? -15.623 9.127 23.536 1.00 94.44 174 ALA A O 1
ATOM 1405 N N . PHE A 1 175 ? -15.409 11.293 22.991 1.00 92.75 175 PHE A N 1
ATOM 1406 C CA . PHE A 1 175 ? -16.223 11.828 24.080 1.00 92.75 175 PHE A CA 1
ATOM 1407 C C . PHE A 1 175 ? -16.999 13.067 23.627 1.00 92.75 175 PHE A C 1
ATOM 1409 O O . PHE A 1 175 ? -16.673 13.700 22.622 1.00 92.75 175 PHE A O 1
ATOM 1416 N N . ILE A 1 176 ? -18.047 13.405 24.372 1.00 90.56 176 ILE A N 1
ATOM 1417 C CA . ILE A 1 176 ? -18.767 14.669 24.197 1.00 90.56 176 ILE A CA 1
ATOM 1418 C C . ILE A 1 176 ? -18.059 15.705 25.064 1.00 90.56 176 ILE A C 1
ATOM 1420 O O . ILE A 1 176 ? -17.828 15.462 26.252 1.00 90.56 176 ILE A O 1
ATOM 1424 N N . PHE A 1 177 ? -17.664 16.827 24.470 1.00 85.69 177 PHE A N 1
ATOM 1425 C CA . PHE A 1 177 ? -16.977 17.874 25.212 1.00 85.69 177 PHE A CA 1
ATOM 1426 C C . PHE A 1 177 ? -17.939 18.516 26.229 1.00 85.69 177 PHE A C 1
ATOM 1428 O O . PHE A 1 177 ? -19.075 18.820 25.851 1.00 85.69 177 PHE A O 1
ATOM 1435 N N . PRO A 1 178 ? -17.526 18.700 27.500 1.00 83.75 178 PRO A N 1
ATOM 1436 C CA . PRO A 1 178 ? -18.400 19.213 28.554 1.00 83.75 178 PRO A CA 1
ATOM 1437 C C . PRO A 1 178 ? -19.110 20.504 28.146 1.00 83.75 178 PRO A C 1
ATOM 1439 O O . PRO A 1 178 ? -18.521 21.345 27.471 1.00 83.75 178 PRO A O 1
ATOM 1442 N N . ASP A 1 179 ? -20.378 20.630 28.538 1.00 84.00 179 ASP A N 1
ATOM 1443 C CA . ASP A 1 179 ? -21.222 21.809 28.290 1.00 84.00 179 ASP A CA 1
ATOM 1444 C C . ASP A 1 179 ? -21.407 22.176 26.804 1.00 84.00 179 ASP A C 1
ATOM 1446 O O . ASP A 1 179 ? -21.849 23.272 26.460 1.00 84.00 179 ASP A O 1
ATOM 1450 N N . THR A 1 180 ? -21.124 21.230 25.904 1.00 82.88 180 THR A N 1
ATOM 1451 C CA . THR A 1 180 ? -21.372 21.343 24.463 1.00 82.88 180 THR A CA 1
ATOM 1452 C C . THR A 1 180 ? -21.984 20.049 23.917 1.00 82.88 180 THR A C 1
ATOM 1454 O O . THR A 1 180 ? -21.950 19.004 24.563 1.00 82.88 180 THR A O 1
ATOM 1457 N N . LEU A 1 181 ? -22.519 20.091 22.694 1.00 84.38 181 LEU A N 1
ATOM 1458 C CA . LEU A 1 181 ? -22.936 18.890 21.951 1.00 84.38 181 LEU A CA 1
ATOM 1459 C C . LEU A 1 181 ? -21.823 18.350 21.033 1.00 84.38 181 LEU A C 1
ATOM 1461 O O . LEU A 1 181 ? -22.049 17.434 20.240 1.00 84.38 181 LEU A O 1
ATOM 1465 N N . THR A 1 182 ? -20.616 18.911 21.130 1.00 87.06 182 THR A N 1
ATOM 1466 C CA . THR A 1 182 ? -19.518 18.625 20.209 1.00 87.06 182 THR A CA 1
ATOM 1467 C C . THR A 1 182 ? -18.894 17.271 20.519 1.00 87.06 182 THR A C 1
ATOM 1469 O O . THR A 1 182 ? -18.389 17.031 21.619 1.00 87.06 182 THR A O 1
ATOM 1472 N N . LYS A 1 183 ? -18.883 16.383 19.523 1.00 90.56 183 LYS A N 1
ATOM 1473 C CA . LYS A 1 183 ? -18.233 15.071 19.606 1.00 90.56 183 LYS A CA 1
ATOM 1474 C C . LYS A 1 183 ? -16.763 15.223 19.233 1.00 90.56 183 LYS A C 1
ATOM 1476 O O . LYS A 1 183 ? -16.447 15.524 18.085 1.00 90.56 183 LYS A O 1
ATOM 1481 N N . ILE A 1 184 ? -15.870 14.997 20.189 1.00 93.31 184 ILE A N 1
ATOM 1482 C CA . ILE A 1 184 ? -14.417 15.097 20.015 1.00 93.31 184 ILE A CA 1
ATOM 1483 C C . ILE A 1 184 ? -13.801 13.704 20.124 1.00 93.31 184 ILE A C 1
ATOM 1485 O O . ILE A 1 184 ? -14.316 12.833 20.826 1.00 93.31 184 ILE A O 1
ATOM 1489 N N . TYR A 1 185 ? -12.687 13.478 19.435 1.00 94.88 185 TYR A N 1
ATOM 1490 C CA . TYR A 1 185 ? -11.843 12.320 19.674 1.00 94.88 185 TYR A CA 1
ATOM 1491 C C . TYR A 1 185 ? -10.361 12.678 19.699 1.00 94.88 185 TYR A C 1
ATOM 1493 O O . TYR A 1 185 ? -9.904 13.598 19.022 1.00 94.88 185 TYR A O 1
ATOM 1501 N N . ILE A 1 186 ? -9.611 11.884 20.457 1.00 96.31 186 ILE A N 1
ATOM 1502 C CA . ILE A 1 186 ? -8.150 11.868 20.456 1.00 96.31 186 ILE A CA 1
ATOM 1503 C C . ILE A 1 186 ? -7.720 10.463 20.054 1.00 96.31 186 ILE A C 1
ATOM 1505 O O . ILE A 1 186 ? -8.247 9.483 20.581 1.00 96.31 186 ILE A O 1
ATOM 1509 N N . GLN A 1 187 ? -6.788 10.354 19.115 1.00 97.44 187 GLN A N 1
ATOM 1510 C CA . GLN A 1 187 ? -6.240 9.089 18.648 1.00 97.44 187 GLN A CA 1
ATOM 1511 C C . GLN A 1 187 ? -4.718 9.128 18.670 1.00 97.44 187 GLN A C 1
ATOM 1513 O O . GLN A 1 187 ? -4.105 10.025 18.098 1.00 97.44 187 GLN A O 1
ATOM 1518 N N . LEU A 1 188 ? -4.120 8.101 19.265 1.00 98.06 188 LEU A N 1
ATOM 1519 C CA . LEU A 1 188 ? -2.700 7.811 19.164 1.00 98.06 188 LEU A CA 1
ATOM 1520 C C . LEU A 1 188 ? -2.514 6.552 18.325 1.00 98.06 188 LEU A C 1
ATOM 1522 O O . LEU A 1 188 ? -3.070 5.504 18.646 1.00 98.06 188 LEU A O 1
ATOM 1526 N N . GLN A 1 189 ? -1.731 6.655 17.260 1.00 97.44 189 GLN A N 1
ATOM 1527 C CA . GLN A 1 189 ? -1.434 5.564 16.345 1.00 97.44 189 GLN A CA 1
ATOM 1528 C C . GLN A 1 189 ? 0.073 5.352 16.249 1.00 97.44 189 GLN A C 1
ATOM 1530 O O . GLN A 1 189 ? 0.837 6.310 16.154 1.00 97.44 189 GLN A O 1
ATOM 1535 N N . ALA A 1 190 ? 0.486 4.089 16.209 1.00 97.50 190 ALA A N 1
ATOM 1536 C CA . ALA A 1 190 ? 1.858 3.697 15.935 1.00 97.50 190 ALA A CA 1
ATOM 1537 C C . ALA A 1 190 ? 1.891 2.523 14.954 1.00 97.50 190 ALA A C 1
ATOM 1539 O O . ALA A 1 190 ? 0.961 1.713 14.877 1.00 97.50 190 ALA A O 1
ATOM 1540 N N . GLY A 1 191 ? 2.974 2.420 14.195 1.00 97.12 191 GLY A N 1
ATOM 1541 C CA . GLY A 1 191 ? 3.213 1.267 13.347 1.00 97.12 191 GLY A CA 1
ATOM 1542 C C . GLY A 1 191 ? 4.664 1.139 12.930 1.00 97.12 191 GLY A C 1
ATOM 1543 O O . GLY A 1 191 ? 5.381 2.131 12.813 1.00 97.12 191 GLY A O 1
ATOM 1544 N N . ASN A 1 192 ? 5.058 -0.098 12.669 1.00 95.81 192 ASN A N 1
ATOM 1545 C CA . ASN A 1 192 ? 6.364 -0.469 12.158 1.00 95.81 192 ASN A CA 1
ATOM 1546 C C . ASN A 1 192 ? 6.179 -1.342 10.915 1.00 95.81 192 ASN A C 1
ATOM 1548 O O . ASN A 1 192 ? 5.279 -2.183 10.870 1.00 95.81 192 ASN A O 1
ATOM 1552 N N . ARG A 1 193 ? 7.017 -1.126 9.903 1.00 93.19 193 ARG A N 1
ATOM 1553 C CA . ARG A 1 193 ? 7.193 -2.040 8.775 1.00 93.19 193 ARG A CA 1
ATOM 1554 C C . ARG A 1 193 ? 8.634 -2.525 8.779 1.00 93.19 193 ARG A C 1
ATOM 1556 O O . ARG A 1 193 ? 9.538 -1.698 8.716 1.00 93.19 193 ARG A O 1
ATOM 1563 N N . HIS A 1 194 ? 8.802 -3.838 8.809 1.00 92.06 194 HIS A N 1
ATOM 1564 C CA . HIS A 1 194 ? 10.085 -4.518 8.843 1.00 92.06 194 HIS A CA 1
ATOM 1565 C C . HIS A 1 194 ? 10.290 -5.336 7.562 1.00 92.06 194 HIS A C 1
ATOM 1567 O O . HIS A 1 194 ? 9.388 -6.070 7.145 1.00 92.06 194 HIS A O 1
ATOM 1573 N N . ALA A 1 195 ? 11.464 -5.224 6.942 1.00 89.44 195 ALA A N 1
ATOM 1574 C CA . ALA A 1 195 ? 11.872 -6.014 5.783 1.00 89.44 195 ALA A CA 1
ATOM 1575 C C . ALA A 1 195 ? 12.815 -7.154 6.191 1.00 89.44 195 ALA A C 1
ATOM 1577 O O . ALA A 1 195 ? 13.908 -6.912 6.698 1.00 89.44 195 ALA A O 1
ATOM 1578 N N . ASN A 1 196 ? 12.437 -8.397 5.879 1.00 84.56 196 ASN A N 1
ATOM 1579 C CA . ASN A 1 196 ? 13.185 -9.599 6.286 1.00 84.56 196 ASN A CA 1
ATOM 1580 C C . ASN A 1 196 ? 14.463 -9.848 5.471 1.00 84.56 196 ASN A C 1
ATOM 1582 O O . ASN A 1 196 ? 15.104 -10.883 5.635 1.00 84.56 196 ASN A O 1
ATOM 1586 N N . VAL A 1 197 ? 14.786 -8.971 4.524 1.00 80.25 197 VAL A N 1
ATOM 1587 C CA . VAL A 1 197 ? 15.904 -9.154 3.600 1.00 80.25 197 VAL A CA 1
ATOM 1588 C C . VAL A 1 197 ? 16.836 -7.971 3.741 1.00 80.25 197 VAL A C 1
ATOM 1590 O O . VAL A 1 197 ? 16.389 -6.824 3.739 1.00 80.25 197 VAL A O 1
ATOM 1593 N N . HIS A 1 198 ? 18.129 -8.263 3.862 1.00 70.00 198 HIS A N 1
ATOM 1594 C CA . HIS A 1 198 ? 19.160 -7.244 3.755 1.00 70.00 198 HIS A CA 1
ATOM 1595 C C . HIS A 1 198 ? 19.240 -6.766 2.316 1.00 70.00 198 HIS A C 1
ATOM 1597 O O . HIS A 1 198 ? 19.329 -7.568 1.387 1.00 70.00 198 HIS A O 1
ATOM 1603 N N . ASN A 1 199 ? 19.148 -5.457 2.137 1.00 69.94 199 ASN A N 1
ATOM 1604 C CA . ASN A 1 199 ? 19.296 -4.840 0.841 1.00 69.94 199 ASN A CA 1
ATOM 1605 C C . ASN A 1 199 ? 20.371 -3.769 0.947 1.00 69.94 199 ASN A C 1
ATOM 1607 O O . ASN A 1 199 ? 20.174 -2.779 1.649 1.00 69.94 199 ASN A O 1
ATOM 1611 N N . ASP A 1 200 ? 21.459 -3.961 0.208 1.00 75.69 200 ASP A N 1
ATOM 1612 C CA . ASP A 1 200 ? 22.618 -3.062 0.205 1.00 75.69 200 ASP A CA 1
ATOM 1613 C C . ASP A 1 200 ? 22.260 -1.628 -0.227 1.00 75.69 200 ASP A C 1
ATOM 1615 O O . ASP A 1 200 ? 23.009 -0.685 0.021 1.00 75.69 200 ASP A O 1
ATOM 1619 N N . TYR A 1 201 ? 21.092 -1.447 -0.852 1.00 73.44 201 TYR A N 1
ATOM 1620 C CA . TYR A 1 201 ? 20.590 -0.166 -1.327 1.00 73.44 201 TYR A CA 1
ATOM 1621 C C . TYR A 1 201 ? 19.577 0.496 -0.373 1.00 73.44 201 TYR A C 1
ATOM 1623 O O . TYR A 1 201 ? 19.265 1.668 -0.575 1.00 73.44 201 TYR A O 1
ATOM 1631 N N . LEU A 1 202 ? 19.078 -0.175 0.676 1.00 71.62 202 LEU A N 1
ATOM 1632 C CA . LEU A 1 202 ? 18.172 0.419 1.676 1.00 71.62 202 LEU A CA 1
ATOM 1633 C C . LEU A 1 202 ? 18.910 0.768 2.979 1.00 71.62 202 LEU A C 1
ATOM 1635 O O . LEU A 1 202 ? 19.672 -0.025 3.525 1.00 71.62 202 LEU A O 1
ATOM 1639 N N . ARG A 1 203 ? 18.630 1.953 3.543 1.00 72.06 203 ARG A N 1
ATOM 1640 C CA . ARG A 1 203 ? 19.088 2.311 4.896 1.00 72.06 203 ARG A CA 1
ATOM 1641 C C . ARG A 1 203 ? 18.207 1.635 5.948 1.00 72.06 203 ARG A C 1
ATOM 1643 O O . ARG A 1 203 ? 17.171 2.173 6.329 1.00 72.06 203 ARG A O 1
ATOM 1650 N N . GLY A 1 204 ? 18.669 0.492 6.446 1.00 75.38 204 GLY A N 1
ATOM 1651 C CA . GLY A 1 204 ? 18.028 -0.244 7.535 1.00 75.38 204 GLY A CA 1
ATOM 1652 C C . GLY A 1 204 ? 16.816 -1.072 7.100 1.00 75.38 204 GLY A C 1
ATOM 1653 O O . GLY A 1 204 ? 16.411 -1.072 5.940 1.00 75.38 204 GLY A O 1
ATOM 1654 N N . HIS A 1 205 ? 16.253 -1.804 8.060 1.00 83.12 205 HIS A N 1
ATOM 1655 C CA . HIS A 1 205 ? 15.173 -2.771 7.831 1.00 83.12 205 HIS A CA 1
ATOM 1656 C C . HIS A 1 205 ? 13.809 -2.284 8.317 1.00 83.12 205 HIS A C 1
ATOM 1658 O O . HIS A 1 205 ? 12.787 -2.865 7.957 1.00 83.12 205 HIS A O 1
ATOM 1664 N N . ASP A 1 206 ? 13.799 -1.225 9.124 1.00 86.81 206 ASP A N 1
ATOM 1665 C CA . ASP A 1 206 ? 12.656 -0.811 9.918 1.00 86.81 206 ASP A CA 1
ATOM 1666 C C . ASP A 1 206 ? 12.209 0.598 9.566 1.00 86.81 206 ASP A C 1
ATOM 1668 O O . ASP A 1 206 ? 12.991 1.548 9.563 1.00 86.81 206 ASP A O 1
ATOM 1672 N N . HIS A 1 207 ? 10.909 0.740 9.346 1.00 89.06 207 HIS A N 1
ATOM 1673 C CA . HIS A 1 207 ? 10.257 2.028 9.194 1.00 89.06 207 HIS A CA 1
ATOM 1674 C C . HIS A 1 207 ? 9.195 2.200 10.277 1.00 89.06 207 HIS A C 1
ATOM 1676 O O . HIS A 1 207 ? 8.136 1.567 10.229 1.00 89.06 207 HIS A O 1
ATOM 1682 N N . TRP A 1 208 ? 9.486 3.063 11.250 1.00 92.50 208 TRP A N 1
ATOM 1683 C CA . TRP A 1 208 ? 8.580 3.426 12.336 1.00 92.50 208 TRP A CA 1
ATOM 1684 C C . TRP A 1 208 ? 7.795 4.693 12.008 1.00 92.50 208 TRP A C 1
ATOM 1686 O O . TRP A 1 208 ? 8.322 5.649 11.449 1.00 92.50 208 TRP A O 1
ATOM 1696 N N . SER A 1 209 ? 6.526 4.703 12.403 1.00 94.38 209 SER A N 1
ATOM 1697 C CA . SER A 1 209 ? 5.627 5.846 12.264 1.00 94.38 209 SER A CA 1
ATOM 1698 C C . SER A 1 209 ? 4.779 5.991 13.522 1.00 94.38 209 SER A C 1
ATOM 1700 O O . SER A 1 209 ? 4.302 4.996 14.073 1.00 94.38 209 SER A O 1
ATOM 1702 N N . MET A 1 210 ? 4.587 7.231 13.968 1.00 95.94 210 MET A N 1
ATOM 1703 C CA . MET A 1 210 ? 3.723 7.576 15.092 1.00 95.94 210 MET A CA 1
ATOM 1704 C C . MET A 1 210 ? 2.922 8.825 14.739 1.00 95.94 210 MET A C 1
ATOM 1706 O O . MET A 1 210 ? 3.437 9.755 14.121 1.00 95.94 210 MET A O 1
ATOM 1710 N N . THR A 1 211 ? 1.646 8.839 15.099 1.00 96.94 211 THR A N 1
ATOM 1711 C CA . THR A 1 211 ? 0.741 9.944 14.786 1.00 96.94 211 THR A CA 1
ATOM 1712 C C . THR A 1 211 ? -0.212 10.164 15.948 1.00 96.94 211 THR A C 1
ATOM 1714 O O . THR A 1 211 ? -0.797 9.216 16.468 1.00 96.94 211 THR A O 1
ATOM 1717 N N . CYS A 1 212 ? -0.370 11.425 16.341 1.00 96.69 212 CYS A N 1
ATOM 1718 C CA . CYS A 1 212 ? -1.409 11.869 17.256 1.00 96.69 212 CYS A CA 1
ATOM 1719 C C . CYS A 1 212 ? -2.418 12.701 16.463 1.00 96.69 212 CYS A C 1
ATOM 1721 O O . CYS A 1 212 ? -2.030 13.585 15.698 1.00 96.69 212 CYS A O 1
ATOM 1723 N N . THR A 1 213 ? -3.702 12.408 16.621 1.00 96.50 213 THR A N 1
ATOM 1724 C CA . THR A 1 213 ? -4.786 13.105 15.930 1.00 96.50 213 THR A CA 1
ATOM 1725 C C . THR A 1 213 ? -5.818 13.552 16.947 1.00 96.50 213 THR A C 1
ATOM 1727 O O . THR A 1 213 ? -6.300 12.747 17.740 1.00 96.50 213 THR A O 1
ATOM 1730 N N . ILE A 1 214 ? -6.181 14.830 16.892 1.00 94.69 214 ILE A N 1
ATOM 1731 C CA . ILE A 1 214 ? -7.314 15.399 17.616 1.00 94.69 214 ILE A CA 1
ATOM 1732 C C . ILE A 1 214 ? -8.312 15.838 16.553 1.00 94.69 214 ILE A C 1
ATOM 1734 O O . ILE A 1 214 ? -7.941 16.548 15.619 1.00 94.69 214 ILE A O 1
ATOM 1738 N N . GLY A 1 215 ? -9.555 15.388 16.664 1.00 91.69 215 GLY A N 1
ATOM 1739 C CA . GLY A 1 215 ? -10.590 15.713 15.691 1.00 91.69 215 GLY A CA 1
ATOM 1740 C C . GLY A 1 215 ? -11.953 15.884 16.337 1.00 91.69 215 GLY A C 1
ATOM 1741 O O . GLY A 1 215 ? -12.192 15.428 17.454 1.00 91.69 215 GLY A O 1
ATOM 1742 N N . CYS A 1 216 ? -12.857 16.528 15.610 1.00 88.12 216 CYS A N 1
ATOM 1743 C CA . CYS A 1 216 ? -14.265 16.634 15.957 1.00 88.12 216 CYS A CA 1
ATOM 1744 C C . CYS A 1 216 ? -15.126 16.031 14.841 1.00 88.12 216 CYS A C 1
ATOM 1746 O O . CYS A 1 216 ? -14.755 16.065 13.669 1.00 88.12 216 CYS A O 1
ATOM 1748 N N . ASN A 1 217 ? -16.264 15.455 15.221 1.00 75.81 217 ASN A N 1
ATOM 1749 C CA . ASN A 1 217 ? -17.311 15.048 14.291 1.00 75.81 217 ASN A CA 1
ATOM 1750 C C . ASN A 1 217 ? -18.442 16.080 14.389 1.00 75.81 217 ASN A C 1
ATOM 1752 O O . ASN A 1 217 ? -18.987 16.261 15.483 1.00 75.81 217 ASN A O 1
ATOM 1756 N N . PHE A 1 218 ? -18.747 16.742 13.270 1.00 58.06 218 PHE A N 1
ATOM 1757 C CA . PHE A 1 218 ? -19.893 17.643 13.116 1.00 58.06 218 PHE A CA 1
ATOM 1758 C C . PHE A 1 218 ? -21.173 16.851 12.841 1.00 58.06 218 PHE A C 1
ATOM 1760 O O . PHE A 1 218 ? -21.082 15.825 12.126 1.00 58.06 218 PHE A O 1
#

Foldseek 3Di:
DDQKDKDKDKDKDKDKDWDWDKDWDWDADPVRDIDIDIDDTDTFKMKIKMKMKIKMWMFGRQDPNRGQKIKMWTKIKIWMWMWGDDPQKIKIWTKIKMKIKIKMWGWDDDPFWIKIKMKMKMKMAMDTDLIDMDGPDDDDPPDDDDDDDVLVSQVVVQVHHFIKMKIKIKIKIWGQDPPDNKIKMKMKMKMKMAGPDDDPSDDHGIDIDIDIDIDIDD

Radius of gyration: 25.97 Å; chains: 1; bounding box: 60×50×70 Å

Sequence (218 aa):
MPQSLHRLNISLSADNTDNTIQHHLSAVNKEGATYYEYYDPVKSGNKVTVNTNIGYTGCWDIKGEIPTWNINMGVNLYHRNLTAYCYPFYRRQRWNSTETYFTGTHNINLSKGILTLCAGASYKKGSGKPCEDGTFIAPSDKQLAPPEEPVYLYQEYAWYMAPQYKVKGYIKYAFIFPDTLTKIYIQLQAGNRHANVHNDYLRGHDHWSMTCTIGCNF